Protein AF-A0AAN0IT24-F1 (afdb_monomer)

Mean predicted aligned error: 12.96 Å

Radius of gyration: 22.44 Å; Cα contacts (8 Å, |Δi|>4): 89; chains: 1; bounding box: 47×41×76 Å

pLDDT: mean 78.73, std 14.03, range [45.72, 98.0]

Foldseek 3Di:
DAPVVVVQCVVCVPDLAPDPDDFDKDWDWDQDPVRDTDTDDIDRDDDQDPPDPVSCVVSVQVVVLVVQLVPPPVVPVVVVVVVVVVVVVCVVVPPPDPVVVVVSVVSNVVNVVVSVVSCVVRNRPHDDPPPDPPCCVVCVVVVVVNPVVRCVDPVNVVVVVVVVVVVVVVVVVVVVVVD

Secondary structure (DSSP, 8-state):
--HHHHHHHHH-TT--SS-S-----EEEEEE-TT--EEEEEEESS------SHHHHHHHHHHHHHHHHHTTTTTS-HHHHHHHHHHHHHHHHTT------HHHHHHHHHHHHHHHHHHHHHS-TT----SS-TTTHHHHHHHHHHTHHHHTT-HHHHHHHHHHHHHHHHHHHHHHHHT-

InterPro domains:
  IPR004344 Tubulin-tyrosine ligase/Tubulin polyglutamylase [PF03133] (7-78)
  IPR004344 Tubulin-tyrosine ligase/Tubulin polyglutamylase [PS51221] (1-82)

Solvent-accessible surface area (backbone atoms only — not comparable to full-atom values): 10837 Å² total; per-residue (Å²): 88,48,63,64,62,52,51,49,47,69,77,44,72,84,71,66,65,81,72,97,71,86,84,71,70,35,73,45,68,48,68,48,101,82,69,49,77,40,83,75,51,76,36,82,74,58,85,81,74,58,91,43,75,64,43,37,58,56,48,52,50,52,52,52,32,49,54,55,43,69,43,68,72,78,65,40,64,67,60,56,50,52,49,49,52,48,52,53,51,46,62,72,66,64,63,77,70,77,79,50,67,62,61,63,46,53,52,35,53,52,42,51,58,52,47,51,60,46,39,76,75,33,34,70,92,58,74,84,81,70,83,44,94,90,46,51,77,76,50,49,63,63,42,60,64,44,40,72,58,44,77,69,35,69,69,51,50,55,51,53,51,51,56,47,54,51,50,53,53,51,53,51,53,51,59,61,73,76,106

Sequence (179 aa):
SSVVCHNYRSSLPNHTRGSACFEILGFDILLDRKLKPWLMEVNRSPSFHTDSPLDKEVKEALIYDTLDLIDLFANDRKRCLEEEKQRARDRLLQKARSKDSSQERDIRLKYEAQFEKYEETHCGGYRRIYPRDGNEEKYQKYFNQNTSLCTQTIASRARADLARQLREQVEAKQKELER

Organism: Amphimedon queenslandica (NCBI:txid400682)

Structure (mmCIF, N/CA/C/O backbone):
data_AF-A0AAN0IT24-F1
#
_entry.id   AF-A0AAN0IT24-F1
#
loop_
_atom_site.group_PDB
_atom_site.id
_atom_site.type_symbol
_atom_site.label_atom_id
_atom_site.label_alt_id
_atom_site.label_comp_id
_atom_site.label_asym_id
_atom_site.label_entity_id
_atom_site.label_seq_id
_atom_site.pdbx_PDB_ins_code
_atom_site.Cartn_x
_atom_site.Cartn_y
_atom_site.Cartn_z
_atom_site.occupancy
_atom_site.B_iso_or_equiv
_atom_site.auth_seq_id
_atom_site.auth_comp_id
_atom_site.auth_asym_id
_atom_site.auth_atom_id
_atom_site.pdbx_PDB_model_num
ATOM 1 N N . SER A 1 1 ? -10.037 -15.546 7.060 1.00 50.75 1 SER A N 1
ATOM 2 C CA . SER A 1 1 ? -9.277 -14.374 7.568 1.00 50.75 1 SER A CA 1
ATOM 3 C C . SER A 1 1 ? -8.063 -14.803 8.369 1.00 50.75 1 SER A C 1
ATOM 5 O O . SER A 1 1 ? -8.206 -15.591 9.293 1.00 50.75 1 SER A O 1
ATOM 7 N N . SER A 1 2 ? -6.880 -14.344 7.950 1.00 54.81 2 SER A N 1
ATOM 8 C CA . SER A 1 2 ? -5.563 -14.927 8.237 1.00 54.81 2 SER A CA 1
ATOM 9 C C . SER A 1 2 ? -4.944 -14.493 9.576 1.00 54.81 2 SER A C 1
ATOM 11 O O . SER A 1 2 ? -5.384 -13.532 10.210 1.00 54.81 2 SER A O 1
ATOM 13 N N . VAL A 1 3 ? -3.872 -15.191 9.970 1.00 65.50 3 VAL A N 1
ATOM 14 C CA . VAL A 1 3 ? -2.993 -14.912 11.124 1.00 65.50 3 VAL A CA 1
ATOM 15 C C . VAL A 1 3 ? -2.644 -13.424 11.268 1.00 65.50 3 VAL A C 1
ATOM 17 O O . VAL A 1 3 ? -2.570 -12.930 12.388 1.00 65.50 3 VAL A O 1
ATOM 20 N N . VAL A 1 4 ? -2.490 -12.692 10.158 1.00 72.31 4 VAL A N 1
ATOM 21 C CA . VAL A 1 4 ? -2.189 -11.250 10.156 1.00 72.31 4 VAL A CA 1
ATOM 22 C C . VAL A 1 4 ? -3.331 -10.444 10.774 1.00 72.31 4 VAL A C 1
ATOM 24 O O . VAL A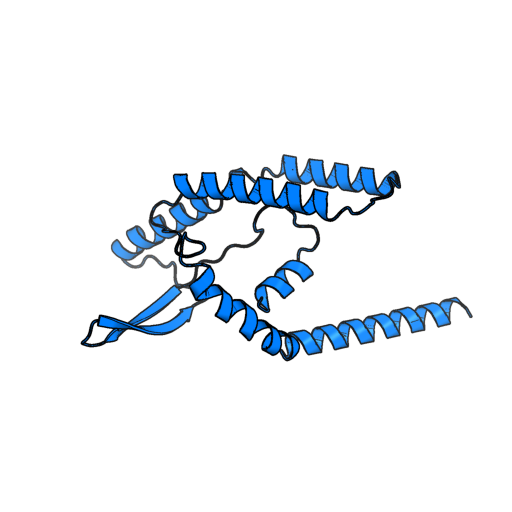 1 4 ? -3.098 -9.674 11.701 1.00 72.31 4 VAL A O 1
ATOM 27 N N . CYS A 1 5 ? -4.575 -10.669 10.340 1.00 70.19 5 CYS A N 1
ATOM 28 C CA . CYS A 1 5 ? -5.740 -9.983 10.906 1.00 70.19 5 CYS A CA 1
ATOM 29 C C . CYS A 1 5 ? -5.916 -10.303 12.394 1.00 70.19 5 CYS A C 1
ATOM 31 O O . CYS A 1 5 ? -6.293 -9.432 13.176 1.00 70.19 5 CYS A O 1
ATOM 33 N N . HIS A 1 6 ? -5.662 -11.555 12.787 1.00 71.00 6 HIS A N 1
ATOM 34 C CA . HIS A 1 6 ? -5.732 -11.961 14.188 1.00 71.00 6 HIS A CA 1
ATOM 35 C C . HIS A 1 6 ? -4.657 -11.256 15.025 1.00 71.00 6 HIS A C 1
ATOM 37 O O . HIS A 1 6 ? -4.992 -10.613 16.016 1.00 71.00 6 HIS A O 1
ATOM 43 N N . ASN A 1 7 ? -3.392 -11.312 14.594 1.00 74.31 7 ASN A N 1
ATOM 44 C CA . ASN A 1 7 ? -2.281 -10.663 15.287 1.00 74.31 7 ASN A CA 1
ATOM 45 C C . ASN A 1 7 ? -2.504 -9.149 15.400 1.00 74.31 7 ASN A C 1
ATOM 47 O O . ASN A 1 7 ? -2.360 -8.599 16.485 1.00 74.31 7 ASN A O 1
ATOM 51 N N . TYR A 1 8 ? -2.944 -8.493 14.324 1.00 76.88 8 TYR A N 1
ATOM 52 C CA . TYR A 1 8 ? -3.252 -7.063 14.328 1.00 76.88 8 TYR A CA 1
ATOM 53 C C . TYR A 1 8 ? -4.304 -6.702 15.386 1.00 76.88 8 TYR A C 1
ATOM 55 O O . TYR A 1 8 ? -4.092 -5.807 16.199 1.00 76.88 8 TYR A O 1
ATOM 63 N N . ARG A 1 9 ? -5.420 -7.444 15.438 1.00 71.81 9 ARG A N 1
ATOM 64 C CA . ARG A 1 9 ? -6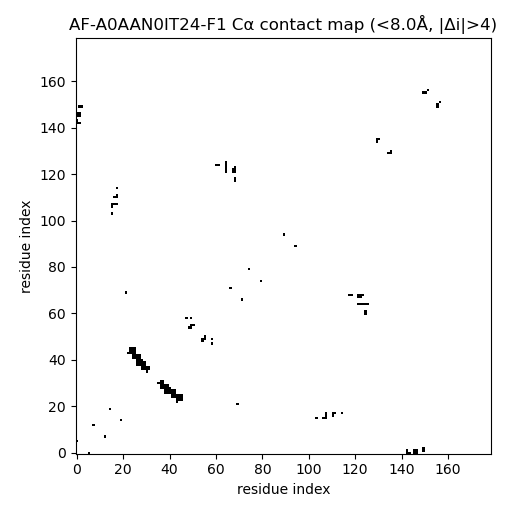.504 -7.198 16.407 1.00 71.81 9 ARG A CA 1
ATOM 65 C C . ARG A 1 9 ? -6.081 -7.472 17.848 1.00 71.81 9 ARG A C 1
ATOM 67 O O . ARG A 1 9 ? -6.570 -6.801 18.752 1.00 71.81 9 ARG A O 1
ATOM 74 N N . SER A 1 10 ? -5.196 -8.443 18.066 1.00 70.50 10 SER A N 1
ATOM 75 C CA . SER A 1 10 ? -4.640 -8.732 19.391 1.00 70.50 10 SER A CA 1
ATOM 76 C C . SER A 1 10 ? -3.636 -7.672 19.847 1.00 70.50 10 SER A C 1
ATOM 78 O O . SER A 1 10 ? -3.653 -7.302 21.017 1.00 70.50 10 SER A O 1
ATOM 80 N N . SER A 1 11 ? -2.788 -7.173 18.946 1.00 71.56 11 SER A N 1
ATOM 81 C CA . SER A 1 11 ? -1.769 -6.165 19.258 1.00 71.56 11 SER A CA 1
ATOM 82 C C . SER A 1 11 ? -2.340 -4.750 19.369 1.00 71.56 11 SER A C 1
ATOM 84 O O . SER A 1 11 ? -1.832 -3.950 20.149 1.00 71.56 11 SER A O 1
ATOM 86 N N . LEU A 1 12 ? -3.403 -4.435 18.621 1.00 72.25 12 LEU A N 1
ATOM 87 C CA . LEU A 1 12 ? -3.989 -3.094 18.536 1.00 72.25 12 LEU A CA 1
ATOM 88 C C . LEU A 1 12 ? -5.514 -3.109 18.770 1.00 72.25 12 LEU A C 1
ATOM 90 O O . LEU A 1 12 ? -6.288 -2.702 17.902 1.00 72.25 12 LEU A O 1
ATOM 94 N N . PRO A 1 13 ? -5.990 -3.533 19.958 1.00 66.88 13 PRO A N 1
ATOM 95 C CA . PRO A 1 13 ? -7.416 -3.760 20.214 1.00 66.88 13 PRO A CA 1
ATOM 96 C C . PRO A 1 13 ? -8.268 -2.481 20.242 1.00 66.88 13 PRO A C 1
ATOM 98 O O . PRO A 1 13 ? -9.480 -2.548 20.067 1.00 66.88 13 PRO A O 1
ATOM 101 N N . ASN A 1 14 ? -7.652 -1.317 20.474 1.00 66.06 14 ASN A N 1
ATOM 102 C CA . ASN A 1 14 ? -8.346 -0.024 20.556 1.00 66.06 14 ASN A CA 1
ATOM 103 C C . ASN A 1 14 ? -8.234 0.806 19.267 1.00 66.06 14 ASN A C 1
ATOM 105 O O . ASN A 1 14 ? -8.751 1.929 19.200 1.00 66.06 14 ASN A O 1
ATOM 109 N N . HIS A 1 15 ? -7.542 0.281 18.256 1.00 67.69 15 HIS A N 1
ATOM 110 C CA . HIS A 1 15 ? -7.340 0.992 17.011 1.00 67.69 15 HIS A CA 1
ATOM 111 C C . HIS A 1 15 ? -8.622 0.955 16.178 1.00 67.69 15 HIS A C 1
ATOM 113 O O . HIS A 1 15 ? -9.169 -0.098 15.865 1.00 67.69 15 HIS A O 1
ATOM 119 N N . THR A 1 16 ? -9.136 2.144 15.896 1.00 62.47 16 THR A N 1
ATOM 120 C CA . THR A 1 16 ? -10.491 2.377 15.368 1.00 62.47 16 THR A CA 1
ATOM 121 C C . THR A 1 16 ? -10.468 3.237 14.102 1.00 62.47 16 THR A C 1
ATOM 123 O O . THR A 1 16 ? -11.524 3.561 13.569 1.00 62.47 16 THR A O 1
ATOM 126 N N . ARG A 1 17 ? -9.271 3.608 13.624 1.00 65.44 17 ARG A N 1
ATOM 127 C CA . ARG A 1 17 ? -9.039 4.579 12.550 1.00 65.44 17 ARG A CA 1
ATOM 128 C C . ARG A 1 17 ? -8.070 4.031 11.512 1.00 65.44 17 ARG A C 1
ATOM 130 O O . ARG A 1 17 ? -6.876 4.054 11.760 1.00 65.44 17 ARG A O 1
ATOM 137 N N . GLY A 1 18 ? -8.573 3.610 10.356 1.00 67.31 18 GLY A N 1
ATOM 138 C CA . GLY A 1 18 ? -7.718 3.108 9.278 1.00 67.31 18 GLY A CA 1
ATOM 139 C C . GLY A 1 18 ? -6.839 1.926 9.710 1.00 67.31 18 GLY A C 1
ATOM 140 O O . GLY A 1 18 ? -7.202 1.154 10.605 1.00 67.31 18 GLY A O 1
ATOM 141 N N . SER A 1 19 ? -5.693 1.778 9.044 1.00 74.50 19 SER A N 1
ATOM 142 C CA . SER A 1 19 ? -4.658 0.816 9.418 1.00 74.50 19 SER A CA 1
ATOM 143 C C . SER A 1 19 ? -3.502 1.527 10.120 1.00 74.50 19 SER A C 1
ATOM 145 O O . SER A 1 19 ? -2.959 2.500 9.610 1.00 74.50 19 SER A O 1
ATOM 147 N N . ALA A 1 20 ? -3.072 1.005 11.265 1.00 75.25 20 ALA A N 1
ATOM 148 C CA . ALA A 1 20 ? -1.868 1.439 11.968 1.00 75.25 20 ALA A CA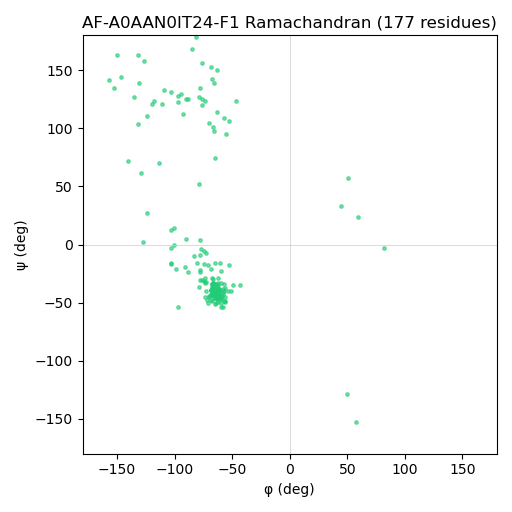 1
ATOM 149 C C . ALA A 1 20 ? -0.583 0.891 11.333 1.00 75.25 20 ALA A C 1
ATOM 151 O O . ALA A 1 20 ? 0.517 1.237 11.761 1.00 75.25 20 ALA A O 1
ATOM 152 N N . CYS A 1 21 ? -0.715 -0.033 10.381 1.00 83.44 21 CYS A N 1
ATOM 153 C CA . CYS A 1 21 ? 0.404 -0.715 9.753 1.00 83.44 21 CYS A CA 1
ATOM 154 C C . CYS A 1 21 ? 0.255 -0.677 8.234 1.00 83.44 21 CYS A C 1
ATOM 156 O O . CYS A 1 21 ? -0.828 -0.919 7.701 1.00 83.44 21 CYS A O 1
ATOM 158 N N . PHE A 1 22 ? 1.369 -0.450 7.553 1.00 89.31 22 PHE A N 1
ATOM 159 C CA . PHE A 1 22 ? 1.514 -0.620 6.114 1.00 89.31 22 PHE A CA 1
ATOM 160 C C . PHE A 1 22 ? 2.782 -1.431 5.850 1.00 89.31 22 PHE A C 1
ATOM 162 O O . PHE A 1 22 ? 3.631 -1.576 6.733 1.00 89.31 22 PHE A O 1
ATOM 169 N N . GLU A 1 23 ? 2.899 -1.988 4.650 1.00 91.00 23 GLU A N 1
ATOM 170 C CA . GLU A 1 23 ? 4.062 -2.779 4.277 1.00 91.00 23 GLU A CA 1
ATOM 171 C C . GLU A 1 23 ? 4.291 -2.738 2.770 1.00 91.00 23 GLU A C 1
ATOM 173 O O . GLU A 1 23 ? 3.357 -2.922 1.991 1.00 91.00 23 GLU A O 1
ATOM 178 N N . ILE A 1 24 ? 5.547 -2.536 2.372 1.00 94.06 24 ILE A N 1
ATOM 179 C CA . ILE A 1 24 ? 5.984 -2.655 0.983 1.00 94.06 24 ILE A CA 1
ATOM 180 C C . ILE A 1 24 ? 6.574 -4.052 0.801 1.00 94.06 24 ILE A C 1
ATOM 182 O O . ILE A 1 24 ? 7.510 -4.435 1.502 1.00 94.06 24 ILE A O 1
ATOM 186 N N . LEU A 1 25 ? 6.023 -4.812 -0.142 1.00 95.38 25 LEU A N 1
ATOM 187 C CA . LEU A 1 25 ? 6.464 -6.168 -0.458 1.00 95.38 25 LEU A CA 1
ATOM 188 C C . LEU A 1 25 ? 7.168 -6.191 -1.814 1.00 95.38 25 LEU A C 1
ATOM 190 O O . LEU A 1 25 ? 6.643 -5.658 -2.792 1.00 95.38 25 LEU A O 1
ATOM 194 N N . GLY A 1 26 ? 8.324 -6.849 -1.876 1.00 95.75 26 GLY A N 1
ATOM 195 C CA . GLY A 1 26 ? 8.988 -7.183 -3.136 1.00 95.75 26 GLY A CA 1
ATOM 196 C C . GLY A 1 26 ? 8.480 -8.526 -3.652 1.00 95.75 26 GLY A C 1
ATOM 197 O O . GLY A 1 26 ? 8.514 -9.507 -2.914 1.00 95.75 26 GLY A O 1
ATOM 198 N N . PHE A 1 27 ? 7.990 -8.577 -4.888 1.00 96.56 27 PHE A N 1
ATOM 199 C CA . PHE A 1 27 ? 7.555 -9.820 -5.528 1.00 96.56 27 PHE A CA 1
ATOM 200 C C . PHE A 1 27 ? 8.510 -10.180 -6.659 1.00 96.56 27 PHE A C 1
ATOM 202 O O . PHE A 1 27 ? 8.596 -9.447 -7.645 1.00 96.56 27 PHE A O 1
ATOM 209 N N . ASP A 1 28 ? 9.127 -11.352 -6.559 1.00 95.88 28 ASP A N 1
ATOM 210 C CA . ASP A 1 28 ? 9.986 -11.871 -7.616 1.00 95.88 28 ASP A CA 1
ATOM 211 C C . ASP A 1 28 ? 9.154 -12.761 -8.535 1.00 95.88 28 ASP A C 1
ATOM 213 O O . ASP A 1 28 ? 8.652 -13.822 -8.144 1.00 95.88 28 ASP A O 1
ATOM 217 N N . ILE A 1 29 ? 8.966 -12.296 -9.770 1.00 97.12 29 ILE A N 1
ATOM 218 C CA . ILE A 1 29 ? 8.106 -12.937 -10.764 1.00 97.12 29 ILE A CA 1
ATOM 219 C C . ILE A 1 29 ? 8.953 -13.372 -11.956 1.00 97.12 29 ILE A C 1
ATOM 221 O O . ILE A 1 29 ? 9.582 -12.550 -12.620 1.00 97.12 29 ILE A O 1
ATOM 225 N N . LEU A 1 30 ? 8.906 -14.664 -12.273 1.00 97.12 30 LEU A N 1
ATOM 226 C CA . LEU A 1 30 ? 9.517 -15.226 -13.471 1.00 97.12 30 LEU A CA 1
ATOM 227 C C . LEU A 1 30 ? 8.466 -15.379 -14.576 1.00 97.12 30 LEU A C 1
ATOM 229 O O . LEU A 1 30 ? 7.418 -15.990 -14.364 1.00 97.12 30 LEU A O 1
ATOM 233 N N . LEU A 1 31 ? 8.745 -14.855 -15.769 1.00 98.00 31 LEU A N 1
ATOM 234 C CA . LEU A 1 31 ? 7.896 -15.045 -16.948 1.00 98.00 31 LEU A CA 1
ATOM 235 C C . LEU A 1 31 ? 8.395 -16.232 -17.775 1.00 98.00 31 LEU A C 1
ATOM 237 O O . LEU A 1 31 ? 9.574 -16.305 -18.120 1.00 98.00 31 LEU A O 1
ATOM 241 N N . ASP A 1 32 ? 7.497 -17.158 -18.117 1.00 96.94 32 ASP A N 1
ATOM 242 C CA . ASP A 1 32 ? 7.829 -18.249 -19.035 1.00 96.94 32 ASP A CA 1
ATOM 243 C C . ASP A 1 32 ? 7.752 -17.825 -20.517 1.00 96.94 32 ASP A C 1
ATOM 245 O O . ASP A 1 32 ? 7.384 -16.701 -20.861 1.00 96.94 32 ASP A O 1
ATOM 249 N N . ARG A 1 33 ? 8.069 -18.754 -21.431 1.00 97.69 33 ARG A N 1
ATOM 250 C CA . ARG A 1 33 ? 8.029 -18.513 -22.890 1.00 97.69 33 ARG A CA 1
ATOM 251 C C . ARG A 1 33 ? 6.639 -18.135 -23.423 1.00 97.69 33 ARG A C 1
ATOM 253 O O . ARG A 1 33 ? 6.537 -17.679 -24.556 1.00 97.69 33 ARG A O 1
ATOM 260 N N . LYS A 1 34 ? 5.575 -18.362 -22.647 1.00 97.50 34 LYS A N 1
ATOM 261 C CA . LYS A 1 34 ? 4.186 -18.005 -22.965 1.00 97.50 34 LYS A CA 1
ATOM 262 C C . LYS A 1 34 ? 3.727 -16.755 -22.202 1.00 97.50 34 LYS A C 1
ATOM 264 O O . LYS A 1 34 ? 2.529 -16.485 -22.176 1.00 97.50 34 LYS A O 1
ATOM 269 N N . LEU A 1 35 ? 4.649 -16.011 -21.582 1.00 97.12 35 LEU A N 1
ATOM 270 C CA . LEU A 1 35 ? 4.376 -14.844 -20.736 1.00 97.12 35 LEU A CA 1
ATOM 271 C C . LEU A 1 35 ? 3.485 -15.158 -19.527 1.00 97.12 35 LEU A C 1
ATOM 273 O O . LEU A 1 35 ? 2.830 -14.268 -18.982 1.00 97.12 35 LEU A O 1
ATOM 277 N N . LYS A 1 36 ? 3.454 -16.417 -19.076 1.00 97.56 36 LYS A N 1
ATOM 278 C CA . LYS A 1 36 ? 2.765 -16.760 -17.836 1.00 97.56 36 LYS A CA 1
ATOM 279 C C . LYS A 1 36 ? 3.655 -16.368 -16.650 1.00 97.56 36 LYS A C 1
ATOM 281 O O . LYS A 1 36 ? 4.806 -16.812 -16.605 1.00 97.56 36 LYS A O 1
ATOM 286 N N . PRO A 1 37 ? 3.138 -15.586 -15.686 1.00 97.81 37 PRO A N 1
ATOM 287 C CA . PRO A 1 37 ? 3.883 -15.233 -14.490 1.00 97.81 37 PRO A CA 1
ATOM 288 C C . PRO A 1 37 ? 3.893 -16.385 -13.487 1.00 97.81 37 PRO A C 1
ATOM 290 O O . PRO A 1 37 ? 2.857 -16.984 -13.185 1.00 97.81 37 PRO A O 1
ATOM 293 N N . TRP A 1 38 ? 5.072 -16.654 -12.942 1.00 96.38 38 TRP A N 1
ATOM 294 C CA . TRP A 1 38 ? 5.312 -17.603 -11.866 1.00 96.38 38 TRP A CA 1
ATOM 295 C C . TRP A 1 38 ? 5.910 -16.849 -10.680 1.00 96.38 38 TRP A C 1
ATOM 297 O O . TRP A 1 38 ? 6.945 -16.200 -10.812 1.00 96.38 38 TRP A O 1
ATOM 307 N N . LEU A 1 39 ? 5.229 -16.901 -9.534 1.00 96.75 39 LEU A N 1
ATOM 308 C CA . LEU A 1 39 ? 5.723 -16.309 -8.295 1.00 96.75 39 LEU A CA 1
ATOM 309 C C . LEU A 1 39 ? 6.855 -17.176 -7.742 1.00 96.75 39 LEU A C 1
ATOM 311 O O . LEU A 1 39 ? 6.640 -18.364 -7.500 1.00 96.75 39 LEU A O 1
ATOM 315 N N . MET A 1 40 ? 8.019 -16.572 -7.527 1.00 96.44 40 MET A N 1
ATOM 316 C CA . MET A 1 40 ? 9.190 -17.252 -6.978 1.00 96.44 40 MET A CA 1
ATOM 317 C C . MET A 1 40 ? 9.293 -17.020 -5.474 1.00 96.44 40 MET A C 1
ATOM 319 O O . MET A 1 40 ? 9.316 -17.976 -4.701 1.00 96.44 40 MET A O 1
ATOM 323 N N . GLU A 1 41 ? 9.275 -15.754 -5.058 1.00 94.44 41 GLU A N 1
ATOM 324 C CA . GLU A 1 41 ? 9.330 -15.373 -3.652 1.00 94.44 41 GLU A CA 1
ATOM 325 C C . GLU A 1 41 ? 8.601 -14.057 -3.372 1.00 94.44 41 GLU A C 1
ATOM 327 O O . GLU A 1 41 ? 8.277 -13.278 -4.273 1.00 94.44 41 GLU A O 1
ATOM 332 N N . VAL A 1 42 ? 8.317 -13.839 -2.088 1.00 94.56 42 VAL A N 1
ATOM 333 C CA . VAL A 1 42 ? 7.780 -12.582 -1.565 1.00 94.56 42 VAL A CA 1
ATOM 334 C C . VAL A 1 42 ? 8.723 -12.097 -0.476 1.00 94.56 42 VAL A C 1
ATOM 336 O O . VAL A 1 42 ? 8.792 -12.689 0.604 1.00 94.56 42 VAL A O 1
ATOM 339 N N . ASN A 1 43 ? 9.431 -11.007 -0.749 1.00 93.38 43 ASN A N 1
ATOM 340 C CA . ASN A 1 43 ? 10.369 -10.405 0.178 1.00 93.38 43 ASN A CA 1
ATOM 341 C C . ASN A 1 43 ? 9.669 -9.349 1.054 1.00 93.38 43 ASN A C 1
ATOM 343 O O . ASN A 1 43 ? 9.044 -8.407 0.562 1.00 93.38 43 ASN A O 1
ATOM 347 N N . ARG A 1 44 ? 9.793 -9.516 2.375 1.00 90.31 44 ARG A N 1
ATOM 348 C CA . ARG A 1 44 ? 9.258 -8.610 3.411 1.00 90.31 44 ARG A CA 1
ATOM 349 C C . ARG A 1 44 ? 10.183 -7.413 3.682 1.00 90.31 44 ARG A C 1
ATOM 351 O O . ARG A 1 44 ? 9.809 -6.504 4.411 1.00 90.31 44 ARG A O 1
ATOM 358 N N . SER A 1 45 ? 11.398 -7.433 3.138 1.00 91.00 45 SER A N 1
ATOM 359 C CA . SER A 1 45 ? 12.403 -6.376 3.252 1.00 91.00 45 SER A CA 1
ATOM 360 C C . SER A 1 45 ? 13.132 -6.209 1.909 1.00 91.00 45 SER A C 1
ATOM 362 O O . SER A 1 45 ? 14.279 -6.641 1.758 1.00 91.00 45 SER A O 1
ATOM 364 N N . PRO A 1 46 ? 12.457 -5.645 0.889 1.00 91.06 46 PRO A N 1
ATOM 365 C CA . PRO A 1 46 ? 13.103 -5.352 -0.387 1.00 91.06 46 PRO A CA 1
ATOM 366 C C . PRO A 1 46 ? 14.227 -4.314 -0.212 1.00 91.06 46 PRO A C 1
ATOM 368 O O . PRO A 1 46 ? 14.173 -3.460 0.673 1.00 91.06 46 PRO A O 1
ATOM 371 N N . SER A 1 47 ? 15.259 -4.377 -1.060 1.00 90.88 47 SER A N 1
ATOM 372 C CA . SER A 1 47 ? 16.398 -3.450 -0.988 1.00 90.88 47 SER A CA 1
ATOM 373 C C . SER A 1 47 ? 16.054 -2.073 -1.558 1.00 90.88 47 SER A C 1
ATOM 375 O O . SER A 1 47 ? 15.718 -1.943 -2.738 1.00 90.88 47 SER A O 1
ATOM 377 N N . PHE A 1 48 ? 16.264 -1.036 -0.746 1.00 90.75 48 PHE A N 1
ATOM 378 C CA . PHE A 1 48 ? 16.127 0.370 -1.139 1.00 90.75 48 PHE A CA 1
ATOM 379 C C . PHE A 1 48 ? 17.464 1.067 -1.446 1.00 90.75 48 PHE A C 1
ATOM 381 O O . PHE A 1 48 ? 17.508 2.288 -1.546 1.00 90.75 48 PHE A O 1
ATOM 388 N N . HIS A 1 49 ? 18.555 0.313 -1.617 1.00 89.75 49 HIS A N 1
ATOM 389 C CA . HIS A 1 49 ? 19.832 0.883 -2.061 1.00 89.75 49 HIS A CA 1
ATOM 390 C C . HIS A 1 49 ? 19.713 1.425 -3.492 1.00 89.75 49 HIS A C 1
ATOM 392 O O . HIS A 1 49 ? 19.076 0.803 -4.347 1.00 89.75 49 HIS A O 1
ATOM 398 N N . THR A 1 50 ? 20.314 2.584 -3.750 1.00 91.19 50 THR A N 1
ATOM 399 C CA . THR A 1 50 ? 20.242 3.296 -5.033 1.00 91.19 50 THR A CA 1
ATOM 400 C C . THR A 1 50 ? 21.613 3.316 -5.701 1.00 91.19 50 THR A C 1
ATOM 402 O O . THR A 1 50 ? 22.269 4.356 -5.764 1.00 91.19 50 THR A O 1
ATOM 405 N N . ASP A 1 51 ? 22.062 2.149 -6.162 1.00 91.12 51 ASP A N 1
ATOM 406 C CA . ASP A 1 51 ? 23.403 1.979 -6.739 1.00 91.12 51 ASP A CA 1
ATOM 407 C C . ASP A 1 51 ? 23.481 2.451 -8.203 1.00 91.12 51 ASP A C 1
ATOM 409 O O . ASP A 1 51 ? 24.568 2.701 -8.726 1.00 91.12 51 ASP A O 1
ATOM 413 N N . SER A 1 52 ? 22.330 2.624 -8.862 1.00 95.06 52 SER A N 1
ATOM 414 C CA . SER A 1 52 ? 22.216 3.194 -10.205 1.00 95.06 52 SER A CA 1
ATOM 415 C C . SER A 1 52 ? 21.226 4.371 -10.260 1.00 95.06 52 SER A C 1
ATOM 417 O O . SER A 1 52 ? 20.318 4.462 -9.427 1.00 95.06 52 SER A O 1
ATOM 419 N N . PRO A 1 53 ? 21.340 5.271 -11.259 1.00 94.00 53 PRO A N 1
ATOM 420 C CA . PRO A 1 53 ? 20.349 6.328 -11.475 1.00 94.00 53 PRO A CA 1
ATOM 421 C C . PRO A 1 53 ? 18.924 5.793 -11.675 1.00 94.00 53 PRO A C 1
ATOM 423 O O . PRO A 1 53 ? 17.974 6.409 -11.204 1.00 94.00 53 PRO A O 1
ATOM 426 N N . LEU A 1 54 ? 18.785 4.624 -12.313 1.00 93.94 54 LEU A N 1
ATOM 427 C CA . LEU A 1 54 ? 17.494 3.966 -12.510 1.00 93.94 54 LEU A CA 1
ATOM 428 C C . LEU A 1 54 ? 16.911 3.454 -11.187 1.00 93.94 54 LEU A C 1
ATOM 430 O O . LEU A 1 54 ? 15.727 3.648 -10.925 1.00 93.94 54 LEU A O 1
ATOM 434 N N . ASP A 1 55 ? 17.737 2.833 -10.334 1.00 93.19 55 ASP A N 1
ATOM 435 C CA . ASP A 1 55 ? 17.303 2.416 -8.995 1.00 93.19 55 ASP A CA 1
ATOM 436 C C . ASP A 1 55 ? 16.791 3.609 -8.199 1.00 93.19 55 ASP A C 1
ATOM 438 O O . ASP A 1 55 ? 15.766 3.505 -7.530 1.00 93.19 55 ASP A O 1
ATOM 442 N N . LYS A 1 56 ? 17.501 4.738 -8.281 1.00 93.44 56 LYS A N 1
ATOM 443 C CA . LYS A 1 56 ? 17.106 5.971 -7.611 1.00 93.44 56 LYS A CA 1
ATOM 444 C C . LYS A 1 56 ? 15.736 6.444 -8.090 1.00 93.44 56 LYS A C 1
ATOM 446 O O . LYS A 1 56 ? 14.847 6.616 -7.267 1.00 93.44 56 LYS A O 1
ATOM 451 N N . GLU A 1 57 ? 15.555 6.588 -9.400 1.00 94.38 57 GLU A N 1
ATOM 452 C CA . GLU A 1 57 ? 14.296 7.053 -9.993 1.00 94.38 57 GLU A CA 1
ATOM 453 C C . GLU A 1 57 ? 13.106 6.179 -9.575 1.00 94.38 57 GLU A C 1
ATOM 455 O O . GLU A 1 57 ? 12.099 6.685 -9.084 1.00 94.38 57 GLU A O 1
ATOM 460 N N . VAL A 1 58 ? 13.239 4.856 -9.701 1.00 94.31 58 VAL A N 1
ATOM 461 C CA . VAL A 1 58 ? 12.150 3.920 -9.394 1.00 94.31 58 VAL A CA 1
ATOM 462 C C . VAL A 1 58 ? 11.865 3.863 -7.892 1.00 94.31 58 VAL A C 1
ATOM 464 O O . VAL A 1 58 ? 10.705 3.880 -7.480 1.00 94.31 58 VAL A O 1
ATOM 467 N N . LYS A 1 59 ? 12.904 3.771 -7.055 1.00 94.88 59 LYS A N 1
ATOM 468 C CA . LYS A 1 59 ? 12.738 3.544 -5.612 1.00 94.88 59 LYS A CA 1
ATOM 469 C C . LYS A 1 59 ? 12.347 4.817 -4.869 1.00 94.88 59 LYS A C 1
ATOM 471 O O . LYS A 1 59 ? 11.539 4.728 -3.950 1.00 94.88 59 LYS A O 1
ATOM 476 N N . GLU A 1 60 ? 12.864 5.985 -5.256 1.00 95.31 60 GLU A N 1
ATOM 477 C CA . GLU A 1 60 ? 12.439 7.257 -4.655 1.00 95.31 60 GLU A CA 1
ATOM 478 C C . GLU A 1 60 ? 10.969 7.543 -4.966 1.00 95.31 60 GLU A C 1
ATOM 480 O O . GLU A 1 60 ? 10.222 7.867 -4.044 1.00 95.31 60 GLU A O 1
ATOM 485 N N . ALA A 1 61 ? 10.535 7.340 -6.217 1.00 95.00 61 ALA A N 1
ATOM 486 C CA . ALA A 1 61 ? 9.129 7.480 -6.594 1.00 95.00 61 ALA A CA 1
ATOM 487 C C . ALA A 1 61 ? 8.235 6.509 -5.807 1.00 95.00 61 ALA A C 1
ATOM 489 O O . ALA A 1 61 ? 7.238 6.923 -5.226 1.00 95.00 61 ALA A O 1
ATOM 490 N N . LEU A 1 62 ? 8.640 5.237 -5.695 1.00 95.44 62 LEU A N 1
ATOM 491 C CA . LEU A 1 62 ? 7.914 4.229 -4.918 1.00 95.44 62 LEU A CA 1
ATOM 492 C C . LEU A 1 62 ? 7.723 4.650 -3.454 1.00 95.44 62 LEU A C 1
ATOM 494 O O . LEU A 1 62 ? 6.620 4.547 -2.917 1.00 95.44 62 LEU A O 1
ATOM 498 N N . ILE A 1 63 ? 8.791 5.108 -2.795 1.00 94.12 63 ILE A N 1
ATOM 499 C CA . ILE A 1 63 ? 8.724 5.539 -1.395 1.00 94.12 63 ILE A CA 1
ATOM 500 C C . ILE A 1 63 ? 7.877 6.801 -1.253 1.00 94.12 63 ILE A C 1
ATOM 502 O O . ILE A 1 63 ? 7.053 6.864 -0.342 1.00 94.12 63 ILE A O 1
ATOM 506 N N . TYR A 1 64 ? 8.052 7.779 -2.142 1.00 93.81 64 TYR A N 1
ATOM 507 C CA . TYR A 1 64 ? 7.270 9.011 -2.131 1.00 93.81 64 TYR A CA 1
ATOM 508 C C . TYR A 1 64 ? 5.773 8.715 -2.259 1.00 93.81 64 TYR A C 1
ATOM 510 O O . TYR A 1 64 ? 5.004 9.072 -1.367 1.00 93.81 64 TYR A O 1
ATOM 518 N N . ASP A 1 65 ? 5.389 7.963 -3.291 1.00 94.31 65 ASP A N 1
ATOM 519 C CA . ASP A 1 65 ? 4.000 7.579 -3.538 1.00 94.31 65 ASP A CA 1
ATOM 520 C C . ASP A 1 65 ? 3.438 6.730 -2.388 1.00 94.31 65 ASP A C 1
ATOM 522 O O . ASP A 1 65 ? 2.272 6.868 -2.034 1.00 94.31 65 ASP A O 1
ATOM 526 N N . THR A 1 66 ? 4.256 5.878 -1.749 1.00 93.50 66 THR A N 1
ATOM 527 C CA . THR A 1 66 ? 3.814 5.126 -0.561 1.00 93.50 66 THR A CA 1
ATOM 528 C C . THR A 1 66 ? 3.446 6.068 0.577 1.00 93.50 66 THR A C 1
ATOM 530 O O . THR A 1 66 ? 2.407 5.892 1.209 1.00 93.50 66 THR A O 1
ATOM 533 N N . LEU A 1 67 ? 4.322 7.028 0.888 1.00 90.56 67 LEU A N 1
ATOM 534 C CA . LEU A 1 67 ? 4.137 7.938 2.017 1.00 90.56 67 LEU A CA 1
ATOM 535 C C . LEU A 1 67 ? 2.958 8.889 1.793 1.00 90.56 67 LEU A C 1
ATOM 537 O O . LEU A 1 67 ? 2.270 9.220 2.761 1.00 90.56 67 LEU A O 1
ATOM 541 N N . ASP A 1 68 ? 2.726 9.289 0.543 1.00 90.75 68 ASP A N 1
ATOM 542 C CA . ASP A 1 68 ? 1.558 10.076 0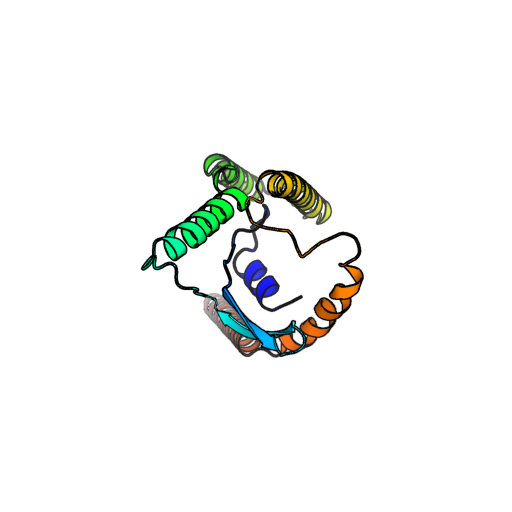.155 1.00 90.75 68 ASP A CA 1
ATOM 543 C C . ASP A 1 68 ? 0.272 9.252 0.305 1.00 90.75 68 ASP A C 1
ATOM 545 O O . ASP A 1 68 ? -0.653 9.679 0.994 1.00 90.75 68 ASP A O 1
ATOM 549 N N . LEU A 1 69 ? 0.258 8.020 -0.220 1.00 90.38 69 LEU A N 1
ATOM 550 C CA . LEU A 1 69 ? -0.899 7.119 -0.202 1.00 90.38 69 LEU A CA 1
ATOM 551 C C . LEU A 1 69 ? -1.366 6.741 1.212 1.00 90.38 69 LEU A C 1
ATOM 553 O O . LEU A 1 69 ? -2.565 6.625 1.456 1.00 90.38 69 LEU A O 1
ATOM 557 N N . ILE A 1 70 ? -0.444 6.535 2.159 1.00 87.56 70 ILE A N 1
ATOM 558 C CA . ILE A 1 70 ? -0.799 6.134 3.534 1.00 87.56 70 ILE A CA 1
ATOM 559 C C . ILE A 1 70 ? -1.331 7.288 4.404 1.00 87.56 70 ILE A C 1
ATOM 561 O O . ILE A 1 70 ? -1.697 7.041 5.555 1.00 87.56 70 ILE A O 1
ATOM 565 N N . ASP A 1 71 ? -1.355 8.522 3.890 1.00 83.62 71 ASP A N 1
ATOM 566 C CA . ASP A 1 71 ? -1.892 9.713 4.559 1.00 83.62 71 ASP A CA 1
ATOM 567 C C . ASP A 1 71 ? -1.352 9.909 5.994 1.00 83.62 71 ASP A C 1
ATOM 569 O O . ASP A 1 71 ? -2.085 9.971 6.992 1.00 83.62 71 ASP A O 1
ATOM 573 N N . LEU A 1 72 ? -0.021 9.994 6.131 1.00 68.56 72 LEU A N 1
ATOM 574 C CA . LEU A 1 72 ? 0.622 10.179 7.442 1.00 68.56 72 LEU A CA 1
ATOM 575 C C . LEU A 1 72 ? 0.174 11.465 8.158 1.00 68.56 72 LEU A C 1
ATOM 577 O O . LEU A 1 72 ? 0.267 11.542 9.387 1.00 68.56 72 LEU A O 1
ATOM 581 N N . PHE A 1 73 ? -0.320 12.462 7.418 1.00 58.69 73 PHE A N 1
ATOM 582 C CA . PHE A 1 73 ? -0.700 13.768 7.952 1.00 58.69 73 PHE A CA 1
ATOM 583 C C . PHE A 1 73 ? -2.152 13.834 8.453 1.00 58.69 73 PHE A C 1
ATOM 585 O O . PHE A 1 73 ? -2.429 14.627 9.356 1.00 58.69 73 PHE A O 1
ATOM 592 N N . ALA A 1 74 ? -3.072 12.977 7.987 1.00 59.25 74 ALA A N 1
ATOM 593 C CA . ALA A 1 74 ? -4.416 12.892 8.575 1.00 59.25 74 ALA A CA 1
ATOM 594 C C . ALA A 1 74 ? -4.447 12.251 9.971 1.00 59.25 74 ALA A C 1
ATOM 596 O O . ALA A 1 74 ? -5.404 12.468 10.731 1.00 59.25 74 ALA A O 1
ATOM 597 N N . ASN A 1 75 ? -3.392 11.522 10.354 1.00 60.12 75 ASN A N 1
ATOM 598 C CA . ASN A 1 75 ? -3.169 11.011 11.711 1.00 60.12 75 ASN A CA 1
ATOM 599 C C . ASN A 1 75 ? -2.629 12.09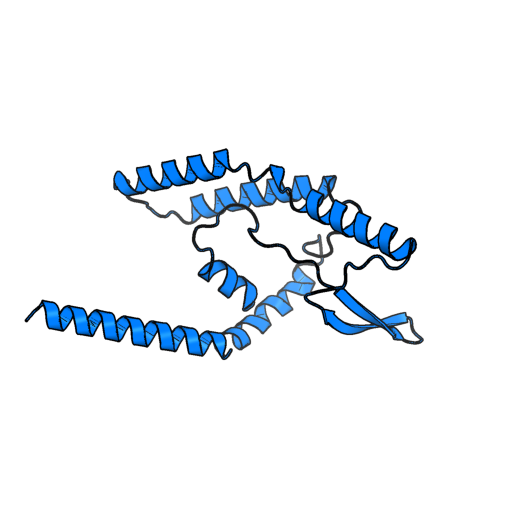8 12.650 1.00 60.12 75 ASN A C 1
ATOM 601 O O . ASN A 1 75 ? -1.626 11.933 13.348 1.00 60.12 75 ASN A O 1
ATOM 605 N N . ASP A 1 76 ? -3.330 13.227 12.681 1.00 64.81 76 ASP A N 1
ATOM 606 C CA . ASP A 1 76 ? -2.964 14.398 13.454 1.00 64.81 76 ASP A CA 1
ATOM 607 C C . ASP A 1 76 ? -2.837 14.022 14.941 1.00 64.81 76 ASP A C 1
ATOM 609 O O . ASP A 1 76 ? -3.823 13.721 15.628 1.00 64.81 76 ASP A O 1
ATOM 613 N N . ARG A 1 77 ? -1.595 13.996 15.443 1.00 64.81 77 ARG A N 1
ATOM 614 C CA . ARG A 1 77 ? -1.237 13.536 16.797 1.00 64.81 77 ARG A CA 1
ATOM 615 C C . ARG A 1 77 ? -2.125 14.184 17.861 1.00 64.81 77 ARG A C 1
ATOM 617 O O . ARG A 1 77 ? -2.500 13.534 18.837 1.00 64.81 77 ARG A O 1
ATOM 624 N N . LYS A 1 78 ? -2.504 15.448 17.644 1.00 65.31 78 LYS A N 1
ATOM 625 C CA . LYS A 1 78 ? -3.414 16.214 18.505 1.00 65.31 78 LYS A CA 1
ATOM 626 C C . LYS A 1 78 ? -4.814 15.603 18.581 1.00 65.31 78 LYS A C 1
ATOM 628 O O . LYS A 1 78 ? -5.332 15.448 19.682 1.00 65.31 78 LYS A O 1
ATOM 633 N N . ARG A 1 79 ? -5.410 15.205 17.452 1.00 69.62 79 ARG A N 1
ATOM 634 C CA . ARG A 1 79 ? -6.733 14.554 17.426 1.00 69.62 79 ARG A CA 1
ATOM 635 C C . ARG A 1 79 ? -6.706 13.202 18.131 1.00 69.62 79 ARG A C 1
ATOM 637 O O . ARG A 1 79 ? -7.635 12.898 18.871 1.00 69.62 79 ARG A O 1
ATOM 644 N N . CYS A 1 80 ? -5.652 12.410 17.935 1.00 69.88 80 CYS A N 1
ATOM 645 C CA . CYS A 1 80 ? -5.502 11.124 18.626 1.00 69.88 80 CYS A CA 1
ATOM 646 C C . CYS A 1 80 ? -5.400 11.303 20.150 1.00 69.88 80 CYS A C 1
ATOM 648 O O . CYS A 1 80 ? -6.111 10.630 20.894 1.00 69.88 80 CYS A O 1
ATOM 650 N N . LEU A 1 81 ? -4.589 12.261 20.611 1.00 72.88 81 LEU A N 1
ATOM 651 C CA . LEU A 1 81 ? -4.448 12.597 22.033 1.00 72.88 81 LEU A CA 1
ATOM 652 C C . LEU A 1 81 ? -5.764 13.082 22.658 1.00 72.88 81 LEU A C 1
ATOM 654 O O . LEU A 1 81 ? -6.096 12.695 23.778 1.00 72.88 81 LEU A O 1
ATOM 658 N N . GLU A 1 82 ? -6.516 13.927 21.953 1.00 77.06 82 GLU A N 1
ATOM 659 C CA . GLU A 1 82 ? -7.777 14.471 22.465 1.00 77.06 82 GLU A CA 1
ATOM 660 C C . GLU A 1 82 ? -8.843 13.376 22.608 1.00 77.06 82 GLU A C 1
ATOM 662 O O . GLU A 1 82 ? -9.571 13.324 23.600 1.00 77.06 82 GLU A O 1
ATOM 667 N N . GLU A 1 83 ? -8.875 12.425 21.675 1.00 74.25 83 GLU A N 1
ATOM 668 C CA . GLU A 1 83 ? -9.744 11.255 21.769 1.00 74.25 83 GLU A CA 1
ATOM 669 C C . GLU A 1 83 ? -9.346 10.293 22.876 1.00 74.25 83 GLU A C 1
ATOM 671 O O . GLU A 1 83 ? -10.222 9.730 23.527 1.00 74.25 83 GLU A O 1
ATOM 676 N N . GLU A 1 84 ? -8.054 10.065 23.100 1.00 74.94 84 GLU A N 1
ATOM 677 C CA . GLU A 1 84 ? -7.605 9.258 24.235 1.00 74.94 84 GLU A CA 1
ATOM 678 C C . GLU A 1 84 ? -7.994 9.907 25.562 1.00 74.94 84 GLU A C 1
ATOM 680 O O . GLU A 1 84 ? -8.516 9.220 26.442 1.00 74.94 84 GLU A O 1
ATOM 685 N N . LYS A 1 85 ? -7.834 11.232 25.688 1.00 79.94 85 LYS A N 1
ATOM 686 C CA . LYS A 1 85 ? -8.310 11.985 26.858 1.00 79.94 85 LYS A CA 1
ATOM 687 C C . LYS A 1 85 ? -9.818 11.853 27.030 1.00 79.94 85 LYS A C 1
ATOM 689 O O . LYS A 1 85 ? -10.278 11.617 28.147 1.00 79.94 85 LYS A O 1
ATOM 694 N N . GLN A 1 86 ? -10.587 11.967 25.947 1.00 77.69 86 GLN A N 1
ATOM 695 C CA . GLN A 1 86 ? -12.036 11.804 26.001 1.00 77.69 86 GLN A CA 1
ATOM 696 C C . GLN A 1 86 ? -12.420 10.378 26.413 1.00 77.69 86 GLN A C 1
ATOM 698 O O . GLN A 1 86 ? -13.228 10.199 27.319 1.00 77.69 86 GLN A O 1
ATOM 703 N N . ARG A 1 87 ? -11.763 9.357 25.850 1.00 73.88 87 ARG A N 1
ATOM 704 C CA . ARG A 1 87 ? -11.960 7.950 26.232 1.00 73.88 87 ARG A CA 1
ATOM 705 C C . ARG A 1 87 ? -11.603 7.699 27.697 1.00 73.88 87 ARG A C 1
ATOM 707 O O . ARG A 1 87 ? -12.299 6.935 28.362 1.00 73.88 87 ARG A O 1
ATOM 714 N N . ALA A 1 88 ? -10.532 8.308 28.204 1.00 77.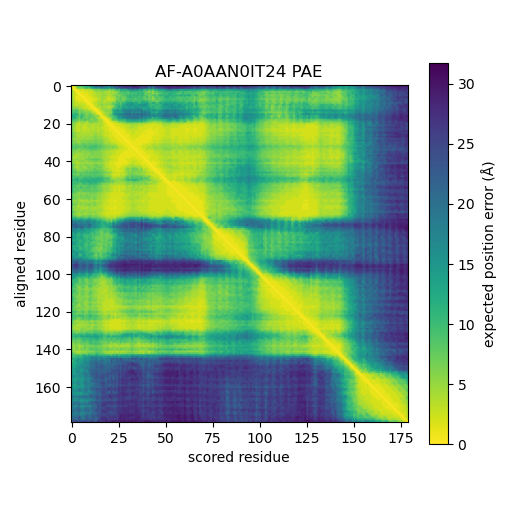50 88 ALA A N 1
ATOM 715 C CA . ALA A 1 88 ? -10.141 8.204 29.606 1.00 77.50 88 ALA A CA 1
ATOM 716 C C . ALA A 1 88 ? -11.188 8.850 30.528 1.00 77.50 88 ALA A C 1
ATOM 718 O O . ALA A 1 88 ? -11.570 8.243 31.528 1.00 77.50 88 ALA A O 1
ATOM 719 N N . ARG A 1 89 ? -11.714 10.027 30.154 1.00 80.06 89 ARG A N 1
ATOM 720 C CA . ARG A 1 89 ? -12.818 10.696 30.864 1.00 80.06 89 ARG A CA 1
ATOM 721 C C . ARG A 1 89 ? -14.090 9.850 30.873 1.00 80.06 89 ARG A C 1
ATOM 723 O O . ARG A 1 89 ? -14.670 9.648 31.934 1.00 80.06 89 ARG A O 1
ATOM 730 N N . ASP A 1 90 ? -14.484 9.299 29.728 1.00 76.69 90 ASP A N 1
ATOM 731 C CA . ASP A 1 90 ? -15.699 8.484 29.609 1.00 76.69 90 ASP A CA 1
ATOM 732 C C . ASP A 1 90 ? -15.629 7.207 30.465 1.00 76.69 90 ASP A C 1
ATOM 734 O O . ASP A 1 90 ? -16.632 6.805 31.057 1.00 76.69 90 ASP A O 1
ATOM 738 N N . ARG A 1 91 ? -14.441 6.588 30.577 1.00 76.88 91 ARG A N 1
ATOM 739 C CA . ARG A 1 91 ? -14.203 5.447 31.482 1.00 76.88 91 ARG A CA 1
ATOM 740 C C . ARG A 1 91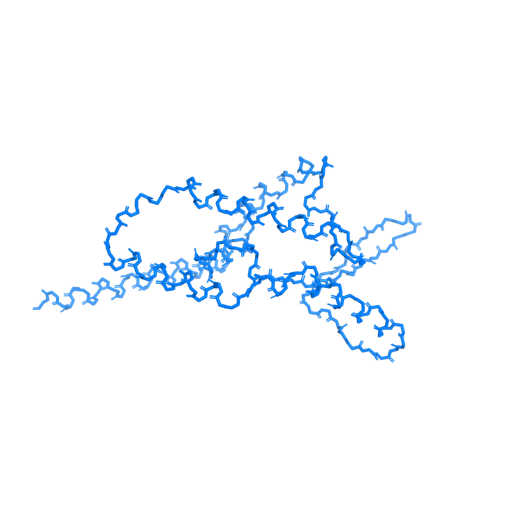 ? -14.372 5.838 32.947 1.00 76.88 91 ARG A C 1
ATOM 742 O O . ARG A 1 91 ? -14.940 5.067 33.714 1.00 76.88 91 ARG A O 1
ATOM 749 N N . LEU A 1 92 ? -13.877 7.018 33.320 1.00 76.44 92 LEU A N 1
ATOM 750 C CA . LEU A 1 92 ? -13.923 7.511 34.695 1.00 76.44 92 LEU A CA 1
ATOM 751 C C . LEU A 1 92 ? -15.358 7.814 35.146 1.00 76.44 92 LEU A C 1
ATOM 753 O O . LEU A 1 92 ? -15.716 7.556 36.289 1.00 76.44 92 LEU A O 1
ATOM 757 N N . LEU A 1 93 ? -16.187 8.323 34.233 1.00 79.19 93 LEU A N 1
ATOM 758 C CA . LEU A 1 93 ? -17.566 8.730 34.511 1.00 79.19 93 LEU A CA 1
ATOM 759 C C . LEU A 1 93 ? -18.564 7.559 34.591 1.00 79.19 93 LEU A C 1
ATOM 761 O O . LEU A 1 93 ? -19.759 7.816 34.702 1.00 79.19 93 LEU A O 1
ATOM 765 N N . GLN A 1 94 ? -18.112 6.297 34.492 1.00 65.50 94 GLN A N 1
ATOM 766 C CA . GLN A 1 94 ? -18.969 5.096 34.454 1.00 65.50 94 GLN A CA 1
ATOM 767 C C . GLN A 1 94 ? -20.187 5.248 33.528 1.00 65.50 94 GLN A C 1
ATOM 769 O O . GLN A 1 94 ? -21.257 4.691 33.780 1.00 65.50 94 GLN A O 1
ATOM 774 N N . LYS A 1 95 ? -20.044 5.996 32.426 1.00 58.44 95 LYS A N 1
ATOM 775 C CA . LYS A 1 95 ? -21.093 6.083 31.414 1.00 58.44 95 LYS A CA 1
ATOM 776 C C . LYS A 1 95 ? -21.184 4.688 30.812 1.00 58.44 95 LYS A C 1
ATOM 778 O O . LYS A 1 95 ? -20.314 4.295 30.034 1.00 58.44 95 LYS A O 1
ATOM 783 N N . ALA A 1 96 ? -22.149 3.903 31.290 1.00 51.03 96 ALA A N 1
ATOM 784 C CA . ALA A 1 96 ? -22.302 2.503 30.950 1.00 51.03 96 ALA A CA 1
ATOM 785 C C . ALA A 1 96 ? -22.320 2.394 29.429 1.00 51.03 96 ALA A C 1
ATOM 787 O O . ALA A 1 96 ? -23.276 2.797 28.769 1.00 51.03 96 ALA A O 1
ATOM 788 N N . ARG A 1 97 ? -21.219 1.900 28.858 1.00 54.06 97 ARG A N 1
ATOM 789 C CA . ARG A 1 97 ? -21.207 1.519 27.459 1.00 54.06 97 ARG A CA 1
ATOM 790 C C . ARG A 1 97 ? -22.152 0.330 27.365 1.00 54.06 97 ARG A C 1
ATOM 792 O O . ARG A 1 97 ? -21.737 -0.804 27.592 1.00 54.06 97 ARG A O 1
ATOM 799 N N . SER A 1 98 ? -23.372 0.557 26.900 1.00 48.88 98 SER A N 1
ATOM 800 C CA . SER A 1 98 ? -23.825 -0.299 25.817 1.00 48.88 98 SER A CA 1
ATOM 801 C C . SER A 1 98 ? -22.749 -0.147 24.740 1.00 48.88 98 SER A C 1
ATOM 803 O O . SER A 1 98 ? -22.690 0.853 24.030 1.00 48.88 98 SER A O 1
ATOM 805 N N . LYS A 1 99 ? -21.771 -1.064 24.711 1.00 54.69 99 LYS A N 1
ATOM 806 C CA . LYS A 1 99 ? -20.865 -1.228 23.569 1.00 54.69 99 LYS A CA 1
ATOM 807 C C . LYS A 1 99 ? -21.757 -1.682 22.423 1.00 54.69 99 LYS A C 1
ATOM 809 O O . LYS A 1 99 ? -21.819 -2.867 22.108 1.00 54.69 99 LYS A O 1
ATOM 814 N N . ASP A 1 100 ? -22.534 -0.760 21.878 1.00 55.12 100 ASP A N 1
ATOM 815 C CA . ASP A 1 100 ? -23.321 -1.048 20.714 1.00 55.12 100 ASP A CA 1
ATOM 816 C C . ASP A 1 100 ? -22.322 -1.181 19.575 1.00 55.12 100 ASP A C 1
ATOM 818 O O . ASP A 1 100 ? -21.723 -0.209 19.109 1.00 55.12 100 ASP A O 1
ATOM 822 N N . SER A 1 101 ? -22.094 -2.429 19.177 1.00 59.75 101 SER A N 1
ATOM 823 C CA . SER A 1 101 ? -21.245 -2.775 18.046 1.00 59.75 101 SER A CA 1
ATOM 824 C C . SER A 1 101 ? -21.641 -2.017 16.772 1.00 59.75 101 SER A C 1
ATOM 826 O O . SER A 1 101 ? -20.827 -1.940 15.856 1.00 59.75 101 SER A O 1
ATOM 828 N N . SER A 1 102 ? -22.854 -1.449 16.720 1.00 65.69 102 SER A N 1
ATOM 829 C CA . SER A 1 102 ? -23.309 -0.561 15.654 1.00 65.69 102 SER A CA 1
ATOM 830 C C . SER A 1 102 ? -22.512 0.747 15.585 1.00 65.69 102 SER A C 1
ATOM 832 O O . SER A 1 102 ? -22.036 1.102 14.513 1.00 65.69 102 SER A O 1
ATOM 834 N N . GLN A 1 103 ? -22.262 1.433 16.707 1.00 70.06 103 GLN A N 1
ATOM 835 C CA . GLN A 1 103 ? -21.555 2.726 16.686 1.00 70.06 103 GLN A CA 1
ATOM 836 C C . GLN A 1 103 ? -20.080 2.587 16.284 1.00 70.06 103 GLN A C 1
ATOM 838 O O . GLN A 1 103 ? -19.556 3.405 15.530 1.00 70.06 103 GLN A O 1
ATOM 843 N N . GLU A 1 104 ? -19.399 1.539 16.757 1.00 69.31 104 GLU A N 1
ATOM 844 C CA . GLU A 1 104 ? -18.005 1.269 16.370 1.00 69.31 104 GLU A CA 1
ATOM 845 C C . GLU A 1 104 ? -17.897 0.878 14.884 1.00 69.31 104 GLU A C 1
ATOM 847 O O . GLU A 1 104 ? -16.930 1.258 14.221 1.00 69.31 104 GLU A O 1
ATOM 852 N N . ARG A 1 105 ? -18.905 0.178 14.337 1.00 72.88 105 ARG A N 1
ATOM 853 C CA . ARG A 1 105 ? -18.993 -0.105 12.895 1.00 72.88 105 ARG A CA 1
ATOM 854 C C . ARG A 1 105 ? -19.197 1.167 12.081 1.00 72.88 105 ARG A C 1
ATOM 856 O O . ARG A 1 105 ? -18.472 1.357 11.113 1.00 72.88 105 ARG A O 1
ATOM 863 N N . ASP A 1 106 ? -20.110 2.045 12.485 1.00 77.50 106 ASP A N 1
ATOM 864 C CA . ASP A 1 106 ? -20.394 3.284 11.751 1.00 77.50 106 ASP A CA 1
ATOM 865 C C . ASP A 1 106 ? -19.179 4.212 11.693 1.00 77.50 106 ASP A C 1
ATOM 867 O O . ASP A 1 106 ? -18.888 4.804 10.655 1.00 77.50 106 ASP A O 1
ATOM 871 N N . ILE A 1 107 ? -18.436 4.327 12.799 1.00 75.31 107 ILE A N 1
ATOM 872 C CA . ILE A 1 107 ? -17.187 5.097 12.836 1.00 75.31 107 ILE A CA 1
ATOM 873 C C . ILE A 1 107 ? -16.169 4.497 11.861 1.00 75.31 107 ILE A C 1
ATOM 875 O O . ILE A 1 107 ? -15.547 5.230 11.094 1.00 75.31 107 ILE A O 1
ATOM 879 N N . ARG A 1 108 ? -16.025 3.168 11.860 1.00 75.94 108 ARG A N 1
ATOM 880 C CA . ARG A 1 108 ? -15.097 2.468 10.971 1.00 75.94 108 ARG A CA 1
ATOM 881 C C . ARG A 1 108 ? -15.457 2.662 9.496 1.00 75.94 108 ARG A C 1
ATOM 883 O O . ARG A 1 108 ? -14.579 3.032 8.728 1.00 75.94 108 ARG A O 1
ATOM 890 N N . LEU A 1 109 ? -16.728 2.498 9.129 1.00 80.88 109 LEU A N 1
ATOM 891 C CA . LEU A 1 109 ? -17.215 2.693 7.757 1.00 80.88 109 LEU A CA 1
ATOM 892 C C . LEU A 1 109 ? -16.991 4.129 7.266 1.00 80.88 109 LEU A C 1
ATOM 894 O O . LEU A 1 109 ? -16.609 4.340 6.119 1.00 80.88 109 LEU A O 1
ATOM 898 N N . LYS A 1 110 ? -17.179 5.127 8.140 1.00 82.81 110 LYS A N 1
ATOM 899 C CA . LYS A 1 110 ? -16.889 6.530 7.811 1.00 82.81 110 LYS A CA 1
ATOM 900 C C . LYS A 1 110 ? -15.411 6.752 7.501 1.00 82.81 110 LYS A C 1
ATOM 902 O O . LYS A 1 110 ? -15.104 7.436 6.529 1.00 82.81 110 LYS A O 1
ATOM 907 N N . TYR A 1 111 ? -14.514 6.188 8.311 1.00 78.00 111 TYR A N 1
ATOM 908 C CA . TYR A 1 111 ? -13.076 6.286 8.057 1.00 78.00 111 TYR A CA 1
ATOM 909 C C . TYR A 1 111 ? -12.662 5.528 6.798 1.00 78.00 111 TYR A C 1
ATOM 911 O O . TYR A 1 111 ? -11.881 6.067 6.027 1.00 78.00 111 TYR A O 1
ATOM 919 N N . GLU A 1 112 ? -13.204 4.332 6.564 1.00 81.25 112 GLU A N 1
ATOM 920 C CA . GLU A 1 112 ? -12.935 3.549 5.350 1.00 81.25 112 GLU A CA 1
ATOM 921 C C . GLU A 1 112 ? -13.352 4.324 4.090 1.00 81.25 112 GLU A C 1
ATOM 923 O O . GLU A 1 112 ? -12.538 4.486 3.188 1.00 81.25 112 GLU A O 1
ATOM 928 N N . ALA A 1 113 ? -14.552 4.913 4.068 1.00 84.19 113 ALA A N 1
ATOM 929 C CA . ALA A 1 113 ? -15.017 5.718 2.935 1.00 84.19 113 ALA A CA 1
ATOM 930 C C . ALA A 1 113 ? -14.211 7.015 2.734 1.00 84.19 113 ALA A C 1
ATOM 932 O O . ALA A 1 113 ? -14.057 7.489 1.610 1.00 84.19 113 ALA A O 1
ATOM 933 N N . GLN A 1 114 ? -13.725 7.632 3.816 1.00 84.06 114 GLN A N 1
ATOM 934 C CA . GLN A 1 114 ? -12.843 8.79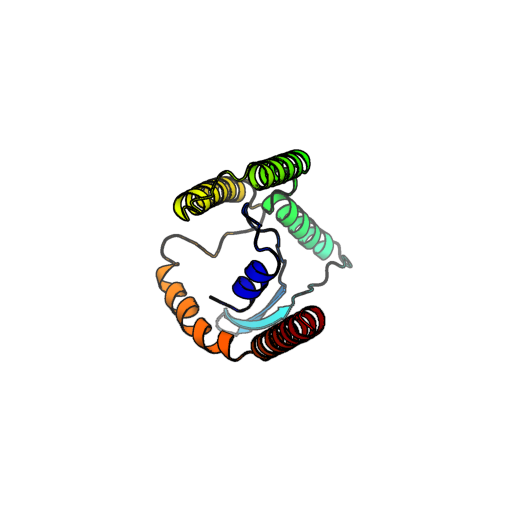6 3.715 1.00 84.06 114 GLN A CA 1
ATOM 935 C C . GLN A 1 114 ? -11.476 8.404 3.143 1.00 84.06 114 GLN A C 1
ATOM 937 O O . GLN A 1 114 ? -10.953 9.121 2.295 1.00 84.06 114 GLN A O 1
ATOM 942 N N . PHE A 1 115 ? -10.924 7.281 3.603 1.00 83.31 115 PHE A N 1
ATOM 943 C CA . PHE A 1 115 ? -9.629 6.775 3.164 1.00 83.31 115 PHE A CA 1
ATOM 944 C C . PHE A 1 115 ? -9.673 6.368 1.692 1.00 83.31 115 PHE A C 1
ATOM 946 O O . PHE A 1 115 ? -8.822 6.786 0.924 1.00 83.31 115 PHE A O 1
ATOM 953 N N . GLU A 1 116 ? -10.727 5.672 1.265 1.00 85.75 116 GLU A N 1
ATOM 954 C CA . GLU A 1 116 ? -10.922 5.295 -0.137 1.00 85.75 116 GLU A CA 1
ATOM 955 C C . GLU A 1 116 ? -10.920 6.511 -1.080 1.00 85.75 116 GLU A C 1
ATOM 957 O O . GLU A 1 116 ? -10.213 6.514 -2.084 1.00 85.75 116 GLU A O 1
ATOM 962 N N . LYS A 1 117 ? -11.629 7.590 -0.726 1.00 88.25 117 LYS A N 1
ATOM 963 C CA . LYS A 1 117 ? -11.619 8.839 -1.514 1.00 88.25 117 LYS A CA 1
ATOM 964 C C . LYS A 1 117 ? -10.235 9.485 -1.595 1.00 88.25 117 LYS A C 1
ATOM 966 O O . LYS A 1 117 ? -9.911 10.148 -2.581 1.00 88.25 117 LYS A O 1
ATOM 971 N N . TYR A 1 118 ? -9.444 9.347 -0.537 1.00 88.81 118 TYR A N 1
ATOM 972 C CA . TYR A 1 118 ? -8.081 9.855 -0.512 1.00 88.81 118 TYR A CA 1
ATOM 973 C C . TYR A 1 118 ? -7.176 9.001 -1.409 1.00 88.81 118 TYR A C 1
ATOM 975 O O . TYR A 1 118 ? -6.505 9.551 -2.281 1.00 88.81 118 TYR A O 1
ATOM 983 N N . GLU A 1 119 ? -7.242 7.670 -1.287 1.00 89.69 119 GLU A N 1
ATOM 984 C CA . GLU A 1 119 ? -6.493 6.723 -2.126 1.00 89.69 119 GLU A CA 1
ATOM 985 C C . GLU A 1 119 ? -6.769 6.928 -3.622 1.00 89.69 119 GLU A C 1
ATOM 987 O O . GLU A 1 119 ? -5.853 6.830 -4.434 1.00 89.69 119 GLU A O 1
ATOM 992 N N . GLU A 1 120 ? -8.008 7.255 -4.004 1.00 87.81 120 GLU A N 1
ATOM 993 C CA . GLU A 1 120 ? -8.376 7.539 -5.399 1.00 87.81 120 GLU A CA 1
ATOM 994 C C . GLU A 1 120 ? -7.650 8.753 -5.991 1.00 87.81 120 GLU A C 1
ATOM 996 O O . GLU A 1 120 ? -7.434 8.809 -7.202 1.00 87.81 120 GLU A O 1
ATOM 1001 N N . THR A 1 121 ? -7.276 9.724 -5.156 1.00 90.44 121 THR A N 1
ATOM 1002 C CA . THR A 1 121 ? -6.624 10.967 -5.593 1.00 90.44 121 THR A CA 1
ATOM 1003 C C . THR A 1 121 ? -5.113 10.984 -5.335 1.00 90.44 121 THR A C 1
ATOM 1005 O O . THR A 1 121 ? -4.417 11.760 -5.983 1.00 90.44 121 THR A O 1
ATOM 1008 N N . HIS A 1 122 ? -4.603 10.094 -4.473 1.00 90.12 122 HIS A N 1
ATOM 1009 C CA . HIS A 1 122 ? -3.202 10.045 -4.016 1.00 90.12 122 HIS A CA 1
ATOM 1010 C C . HIS A 1 122 ? -2.538 8.680 -4.279 1.00 90.12 122 HIS A C 1
ATOM 1012 O O . HIS A 1 122 ? -1.635 8.258 -3.562 1.00 90.12 122 HIS A O 1
ATOM 1018 N N . CYS A 1 123 ? -2.985 7.939 -5.302 1.00 89.06 123 CYS A N 1
ATOM 1019 C CA . CYS A 1 123 ? -2.389 6.641 -5.628 1.00 89.06 123 CYS A CA 1
ATOM 1020 C C . CYS A 1 123 ? -1.022 6.735 -6.315 1.00 89.06 123 CYS A C 1
ATOM 1022 O O . CYS A 1 123 ? -0.325 5.728 -6.366 1.00 89.06 123 CYS A O 1
ATOM 1024 N N . GLY A 1 124 ? -0.628 7.890 -6.860 1.00 91.44 124 GLY A N 1
ATOM 1025 C CA . GLY A 1 124 ? 0.630 8.025 -7.605 1.00 91.44 124 GLY A CA 1
ATOM 1026 C C . GLY A 1 124 ? 0.788 6.928 -8.669 1.00 91.44 124 GLY A C 1
ATOM 1027 O O . GLY A 1 124 ? -0.134 6.664 -9.448 1.00 91.44 124 GLY A O 1
ATOM 1028 N N . GLY A 1 125 ? 1.935 6.245 -8.672 1.00 93.69 125 GLY A N 1
ATOM 1029 C CA . GLY A 1 125 ? 2.223 5.072 -9.503 1.00 93.69 125 GLY A CA 1
ATOM 1030 C C . GLY A 1 125 ? 1.545 3.764 -9.064 1.00 93.69 125 GLY A C 1
ATOM 1031 O O . GLY A 1 125 ? 1.638 2.757 -9.773 1.00 93.69 125 GLY A O 1
ATOM 1032 N N . TYR A 1 126 ? 0.848 3.740 -7.925 1.00 95.12 126 TYR A N 1
ATOM 1033 C CA . TYR A 1 126 ? 0.098 2.574 -7.468 1.00 95.12 126 TYR A CA 1
ATOM 1034 C C . TYR A 1 126 ? -1.215 2.389 -8.222 1.00 95.12 126 TYR A C 1
ATOM 1036 O O . TYR A 1 126 ? -1.847 3.306 -8.744 1.00 95.12 126 TYR A O 1
ATOM 1044 N N . ARG A 1 127 ? -1.678 1.139 -8.221 1.00 92.81 127 ARG A N 1
ATOM 1045 C CA . ARG A 1 127 ? -3.015 0.772 -8.676 1.00 92.81 127 ARG A CA 1
ATOM 1046 C C . ARG A 1 127 ? -3.641 -0.191 -7.686 1.00 92.81 127 ARG A C 1
ATOM 1048 O O . ARG A 1 127 ? -3.092 -1.262 -7.429 1.00 92.81 127 ARG A O 1
ATOM 1055 N N . ARG A 1 128 ? -4.843 0.137 -7.213 1.00 91.00 128 ARG A N 1
ATOM 1056 C CA . ARG A 1 128 ? -5.642 -0.765 -6.381 1.00 91.00 128 ARG A CA 1
ATOM 1057 C C . ARG A 1 128 ? -6.022 -2.024 -7.166 1.00 91.00 128 ARG A C 1
ATOM 1059 O O . ARG A 1 128 ? -6.757 -1.970 -8.154 1.00 91.00 128 ARG A O 1
ATOM 1066 N N . ILE A 1 129 ? -5.498 -3.168 -6.730 1.00 91.38 129 ILE A N 1
ATOM 1067 C CA . ILE A 1 129 ? -5.801 -4.489 -7.310 1.00 91.38 129 ILE A CA 1
ATOM 1068 C C . ILE A 1 129 ? -6.863 -5.257 -6.511 1.00 91.38 129 ILE A C 1
ATOM 1070 O O . ILE A 1 129 ? -7.502 -6.157 -7.058 1.00 91.38 129 ILE A O 1
ATOM 1074 N N . TYR A 1 130 ? -7.066 -4.898 -5.241 1.00 89.62 130 TYR A N 1
ATOM 1075 C CA . TYR A 1 130 ? -8.091 -5.436 -4.348 1.00 89.62 130 TYR A CA 1
ATOM 1076 C C . TYR A 1 130 ? -8.389 -4.422 -3.223 1.00 89.62 130 TYR A C 1
ATOM 1078 O O . TYR A 1 130 ? -7.431 -3.845 -2.706 1.00 89.62 130 TYR A O 1
ATOM 1086 N N . PRO A 1 131 ? -9.653 -4.247 -2.797 1.00 87.38 131 PRO A N 1
ATOM 1087 C CA . PRO A 1 131 ? -10.866 -4.708 -3.477 1.00 87.38 131 PRO A CA 1
ATOM 1088 C C . PRO A 1 131 ? -11.084 -3.939 -4.791 1.00 87.38 131 PRO A C 1
ATOM 1090 O O . PRO A 1 131 ? -10.595 -2.822 -4.962 1.00 87.38 131 PRO A O 1
ATOM 1093 N N . ARG A 1 132 ? -11.753 -4.561 -5.764 1.00 83.56 132 ARG A N 1
ATOM 1094 C CA . ARG A 1 132 ? -12.165 -3.897 -7.008 1.00 83.56 132 ARG A CA 1
ATOM 1095 C C . ARG A 1 132 ? -13.487 -4.480 -7.484 1.00 83.56 132 ARG A C 1
ATOM 1097 O O . ARG A 1 132 ? -13.684 -5.695 -7.400 1.00 83.56 132 ARG A O 1
ATOM 1104 N N . ASP A 1 133 ? -14.327 -3.629 -8.062 1.00 81.00 133 ASP A N 1
ATOM 1105 C CA . ASP A 1 133 ? -15.621 -4.022 -8.615 1.00 81.00 133 ASP A CA 1
ATOM 1106 C C . ASP A 1 133 ? -15.509 -5.285 -9.479 1.00 81.00 133 ASP A C 1
ATOM 1108 O O . ASP A 1 133 ? -14.709 -5.370 -10.418 1.00 81.00 133 ASP A O 1
ATOM 1112 N N . GLY A 1 134 ? -16.291 -6.301 -9.115 1.00 79.00 134 GLY A N 1
ATOM 1113 C CA . GLY A 1 134 ? -16.376 -7.572 -9.834 1.00 79.00 134 GLY A CA 1
ATOM 1114 C C . GLY A 1 134 ? -15.277 -8.599 -9.533 1.00 79.00 134 GLY A C 1
ATOM 1115 O O . GLY A 1 134 ? -15.350 -9.710 -10.058 1.00 79.00 134 GLY A O 1
ATOM 1116 N N . ASN A 1 135 ? -14.273 -8.297 -8.697 1.00 85.12 135 ASN A N 1
ATOM 1117 C CA . ASN A 1 135 ? -13.252 -9.283 -8.310 1.00 85.12 135 ASN A CA 1
ATOM 1118 C C . ASN A 1 135 ? -13.433 -9.870 -6.901 1.00 85.12 135 ASN A C 1
ATOM 1120 O O . ASN A 1 135 ? -12.863 -10.924 -6.611 1.00 85.12 135 ASN A O 1
ATOM 1124 N N . GLU A 1 136 ? -14.253 -9.247 -6.057 1.00 83.31 136 GLU A N 1
ATOM 1125 C CA . GLU A 1 136 ? -14.450 -9.666 -4.667 1.00 83.31 136 GLU A CA 1
ATOM 1126 C C . GLU A 1 136 ? -14.983 -11.096 -4.568 1.00 83.31 136 GLU A C 1
ATOM 1128 O O . GLU A 1 136 ? -14.367 -11.941 -3.917 1.00 83.31 136 GLU A O 1
ATOM 1133 N N . GLU A 1 137 ? -16.051 -11.417 -5.303 1.00 84.75 137 GLU A N 1
ATOM 1134 C CA . GLU A 1 137 ? -16.643 -12.762 -5.314 1.00 84.75 137 GLU A CA 1
ATOM 1135 C C . GLU A 1 137 ? -15.635 -13.834 -5.751 1.00 84.75 137 GLU A C 1
ATOM 1137 O O . GLU A 1 137 ? -15.566 -14.924 -5.174 1.00 84.75 137 GLU A O 1
ATOM 1142 N N . LYS A 1 138 ? -14.784 -13.506 -6.734 1.00 87.06 138 LYS A N 1
ATOM 1143 C CA . LYS A 1 138 ? -13.737 -14.405 -7.237 1.00 87.06 138 LYS A CA 1
ATOM 1144 C C . LYS A 1 138 ? -12.726 -14.759 -6.145 1.00 87.06 138 LYS A C 1
ATOM 1146 O O . LYS A 1 138 ? -12.267 -15.908 -6.099 1.00 87.06 138 LYS A O 1
ATOM 1151 N N . TYR A 1 139 ? -12.359 -13.793 -5.300 1.00 86.62 139 TYR A N 1
ATOM 1152 C CA . TYR A 1 139 ? -11.359 -13.979 -4.248 1.00 86.62 139 TYR A CA 1
ATOM 1153 C C . TYR A 1 139 ? -11.951 -14.420 -2.901 1.00 86.62 139 TYR A C 1
ATOM 1155 O O . TYR A 1 139 ? -11.232 -15.031 -2.106 1.00 86.62 139 TYR A O 1
ATOM 1163 N N . GLN A 1 140 ? -13.256 -14.226 -2.679 1.00 85.00 140 GLN A N 1
ATOM 1164 C CA . GLN A 1 140 ? -13.962 -14.558 -1.436 1.00 85.00 140 GLN A CA 1
ATOM 1165 C C . GLN A 1 140 ? -13.702 -15.997 -0.963 1.00 85.00 140 GLN A C 1
ATOM 1167 O O . GLN A 1 140 ? -13.464 -16.254 0.220 1.00 85.00 140 GLN A O 1
ATOM 1172 N N . LYS A 1 141 ? -13.662 -16.953 -1.900 1.00 83.94 141 LYS A N 1
ATOM 1173 C CA . LYS A 1 141 ? -13.406 -18.372 -1.602 1.00 83.94 141 LYS A CA 1
ATOM 1174 C C . LYS A 1 141 ? -12.055 -18.631 -0.919 1.00 83.94 141 LYS A C 1
ATOM 1176 O O . LYS A 1 141 ? -11.970 -19.513 -0.065 1.00 83.94 141 LYS A O 1
ATOM 1181 N N . TYR A 1 142 ? -11.020 -17.848 -1.233 1.00 82.69 142 TYR A N 1
ATOM 1182 C CA . TYR A 1 142 ? -9.685 -18.017 -0.649 1.00 82.69 142 TYR A CA 1
ATOM 1183 C C . TYR A 1 142 ? -9.593 -17.448 0.776 1.00 82.69 142 TYR A C 1
ATOM 1185 O O . TYR A 1 142 ? -8.781 -17.910 1.580 1.00 82.69 142 TYR A O 1
ATOM 1193 N N . PHE A 1 143 ? -10.457 -16.496 1.141 1.00 79.25 143 PHE A N 1
ATOM 1194 C CA . PHE A 1 143 ? -10.528 -15.987 2.515 1.00 79.25 143 PHE A CA 1
ATOM 1195 C C . PHE A 1 143 ? -11.173 -16.985 3.481 1.00 79.25 143 PHE A C 1
ATOM 1197 O O . PHE A 1 143 ? -10.759 -17.052 4.645 1.00 79.25 143 PHE A O 1
ATOM 1204 N N . ASN A 1 144 ? -12.140 -17.772 2.996 1.00 69.06 144 ASN A N 1
ATOM 1205 C CA . ASN A 1 144 ? -12.869 -18.761 3.791 1.00 69.06 144 ASN A CA 1
ATOM 1206 C C . ASN A 1 144 ? -12.004 -19.991 4.111 1.00 69.06 144 ASN A C 1
ATOM 1208 O O . ASN A 1 144 ? -11.932 -20.399 5.271 1.00 69.06 144 ASN A O 1
ATOM 1212 N N . GLN A 1 145 ? -11.278 -20.519 3.119 1.00 58.94 145 GLN A N 1
ATOM 1213 C CA . GLN A 1 145 ? -10.438 -21.722 3.255 1.00 58.94 145 GLN A CA 1
ATOM 1214 C C . GLN A 1 145 ? -9.254 -21.540 4.225 1.00 58.94 145 GLN A C 1
ATOM 1216 O O . GLN A 1 145 ? -8.920 -22.455 4.970 1.00 58.94 145 GLN A O 1
ATOM 1221 N N . ASN A 1 146 ? -8.665 -20.341 4.300 1.00 51.69 146 ASN A N 1
ATOM 1222 C CA . ASN A 1 146 ? -7.506 -20.055 5.162 1.00 51.69 146 ASN A CA 1
ATOM 1223 C C . ASN A 1 146 ? -7.819 -19.975 6.670 1.00 51.69 146 ASN A C 1
ATOM 1225 O O . ASN A 1 146 ? -6.910 -19.843 7.491 1.00 51.69 146 ASN A O 1
ATOM 1229 N N . THR A 1 147 ? -9.094 -20.024 7.063 1.00 50.78 147 THR A N 1
ATOM 1230 C CA . THR A 1 147 ? -9.497 -19.851 8.468 1.00 50.78 147 THR A CA 1
ATOM 1231 C C . THR A 1 147 ? -9.222 -21.108 9.310 1.00 50.78 147 THR A C 1
ATOM 1233 O O . THR A 1 147 ? -8.873 -20.979 10.481 1.00 50.78 147 THR A O 1
ATOM 1236 N N . SER A 1 148 ? -9.277 -22.310 8.719 1.00 51.22 148 SER A N 1
ATOM 1237 C CA . SER A 1 148 ? -9.021 -23.587 9.419 1.00 51.22 148 SER A CA 1
ATOM 1238 C C . SER A 1 148 ? -7.538 -23.835 9.740 1.00 51.22 148 SER A C 1
ATOM 1240 O O . SER A 1 148 ? -7.212 -24.460 10.750 1.00 51.22 148 SER A O 1
ATOM 1242 N N . LEU A 1 149 ? -6.623 -23.299 8.926 1.00 47.81 149 LEU A N 1
ATOM 1243 C CA . LEU A 1 149 ? -5.170 -23.398 9.132 1.00 47.81 149 LEU A CA 1
ATOM 1244 C C . LEU A 1 149 ? -4.670 -22.489 10.269 1.00 47.81 149 LEU A C 1
ATOM 1246 O O . LEU A 1 149 ? -3.723 -22.832 10.976 1.00 47.81 149 LEU A O 1
ATOM 1250 N N . CYS A 1 150 ? -5.322 -21.344 10.496 1.00 45.72 150 CYS A N 1
ATOM 1251 C CA . CYS A 1 150 ? -4.911 -20.364 11.506 1.00 45.72 150 CYS A CA 1
ATOM 1252 C C . CYS A 1 150 ? -4.958 -20.933 12.935 1.00 45.72 150 CYS A C 1
ATOM 1254 O O . CYS A 1 150 ? -4.046 -20.683 13.728 1.00 45.72 150 CYS A O 1
ATOM 1256 N N . THR A 1 151 ? -5.970 -21.749 13.245 1.00 49.25 151 THR A N 1
ATOM 1257 C CA . THR A 1 151 ? -6.138 -22.415 14.550 1.00 49.25 151 THR A CA 1
ATOM 1258 C C . THR A 1 151 ? -5.044 -23.434 14.871 1.00 49.25 151 THR A C 1
ATOM 1260 O O . THR A 1 151 ? -4.892 -23.822 16.026 1.00 49.25 151 THR A O 1
ATOM 1263 N N . GLN A 1 152 ? -4.256 -23.862 13.880 1.00 49.66 152 GLN A N 1
ATOM 1264 C CA . GLN A 1 152 ? -3.215 -24.876 14.059 1.00 49.66 152 GLN A CA 1
ATOM 1265 C C . GLN A 1 152 ? -1.791 -24.305 14.119 1.00 49.66 152 GLN A C 1
ATOM 1267 O O . GLN A 1 152 ? -0.852 -25.059 14.365 1.00 49.66 152 GLN A O 1
ATOM 1272 N N . THR A 1 153 ? -1.607 -22.993 13.942 1.00 52.44 153 THR A N 1
ATOM 1273 C CA . THR A 1 153 ? -0.265 -22.392 13.933 1.00 52.44 153 THR A CA 1
ATOM 1274 C C . THR A 1 153 ? 0.420 -22.463 15.302 1.00 52.44 153 THR A C 1
ATOM 1276 O O . THR A 1 153 ? -0.205 -22.263 16.345 1.00 52.44 153 THR A O 1
ATOM 1279 N N . ILE A 1 154 ? 1.736 -22.705 15.296 1.00 56.06 154 ILE A N 1
ATOM 1280 C CA . ILE A 1 154 ? 2.583 -22.805 16.501 1.00 56.06 154 ILE A CA 1
ATOM 1281 C C . ILE A 1 154 ? 2.427 -21.559 17.389 1.00 56.06 154 ILE A C 1
ATOM 1283 O O . ILE A 1 154 ? 2.276 -21.676 18.602 1.00 56.06 154 ILE A O 1
ATOM 1287 N N . ALA A 1 155 ? 2.345 -20.371 16.782 1.00 52.78 155 ALA A N 1
ATOM 1288 C CA . ALA A 1 155 ? 2.118 -19.115 17.495 1.00 52.78 155 ALA A CA 1
ATOM 1289 C C . ALA A 1 155 ? 0.742 -19.050 18.192 1.00 52.78 155 ALA A C 1
ATOM 1291 O O . ALA A 1 155 ? 0.630 -18.475 19.273 1.00 52.78 155 ALA A O 1
ATOM 1292 N N . SER A 1 156 ? -0.304 -19.655 17.615 1.00 53.88 156 SER A N 1
ATOM 1293 C CA . SER A 1 156 ? -1.626 -19.745 18.250 1.00 53.88 156 SER A CA 1
ATOM 1294 C C . SER A 1 156 ? -1.606 -20.661 19.475 1.00 53.88 156 SER A C 1
ATOM 1296 O O . SER A 1 156 ? -2.226 -20.332 20.485 1.00 53.88 156 SER A O 1
ATOM 1298 N N . ARG A 1 157 ? -0.875 -21.783 19.410 1.00 62.12 157 ARG A N 1
ATOM 1299 C CA . ARG A 1 157 ? -0.713 -22.708 20.545 1.00 62.12 157 ARG A CA 1
ATOM 1300 C C . ARG A 1 157 ? 0.110 -22.072 21.664 1.00 62.12 157 ARG A C 1
ATOM 1302 O O . ARG A 1 157 ? -0.369 -21.996 22.788 1.00 62.12 157 ARG A O 1
ATOM 1309 N N . ALA A 1 158 ? 1.252 -21.471 21.326 1.00 66.69 158 ALA A N 1
ATOM 1310 C CA . ALA A 1 158 ? 2.111 -20.784 22.291 1.00 66.69 158 ALA A CA 1
ATOM 1311 C C . ALA A 1 158 ? 1.377 -19.660 23.048 1.00 66.69 158 ALA A C 1
ATOM 1313 O O . ALA A 1 158 ? 1.525 -19.525 24.260 1.00 66.69 158 ALA A O 1
ATOM 1314 N N . ARG A 1 159 ? 0.527 -18.877 22.364 1.00 67.25 159 ARG A N 1
ATOM 1315 C CA . ARG A 1 159 ? -0.306 -17.852 23.020 1.00 67.25 159 ARG A CA 1
ATOM 1316 C C . ARG A 1 159 ? -1.379 -18.448 23.929 1.00 67.25 159 ARG A C 1
ATOM 1318 O O . ARG A 1 159 ? -1.639 -17.890 24.993 1.00 67.25 159 ARG A O 1
ATOM 1325 N N . ALA A 1 160 ? -2.016 -19.544 23.518 1.00 67.62 160 ALA A N 1
ATOM 1326 C CA . ALA A 1 160 ? -3.021 -20.220 24.334 1.00 67.62 160 ALA A CA 1
ATOM 1327 C C . ALA A 1 160 ? -2.409 -20.801 25.619 1.00 67.62 160 ALA A C 1
ATOM 1329 O O . ALA A 1 160 ? -3.013 -20.684 26.687 1.00 67.62 160 ALA A O 1
ATOM 1330 N N . ASP A 1 161 ? -1.202 -21.357 25.517 1.00 72.00 161 ASP A N 1
ATOM 1331 C CA . ASP A 1 161 ? -0.466 -21.923 26.645 1.00 72.00 161 ASP A CA 1
ATOM 1332 C C . ASP A 1 161 ? 0.022 -20.826 27.598 1.00 72.00 161 ASP A C 1
ATOM 1334 O O . ASP A 1 161 ? -0.219 -20.911 28.801 1.00 72.00 161 ASP A O 1
ATOM 1338 N N . LEU A 1 162 ? 0.580 -19.729 27.070 1.00 72.19 162 LEU A N 1
ATOM 1339 C CA . LEU A 1 162 ? 0.985 -18.579 27.885 1.00 72.19 162 LEU A CA 1
ATOM 1340 C C . LEU A 1 162 ? -0.209 -17.949 28.622 1.00 72.19 162 LEU A C 1
ATOM 1342 O O . LEU A 1 162 ? -0.126 -17.640 29.809 1.00 72.19 162 LEU A O 1
ATOM 1346 N N . ALA A 1 163 ? -1.351 -17.798 27.945 1.00 73.00 163 ALA A N 1
ATOM 1347 C CA . ALA A 1 163 ? -2.564 -17.270 28.565 1.00 73.00 163 ALA A CA 1
ATOM 1348 C C . ALA A 1 163 ? -3.134 -18.208 29.643 1.00 73.00 163 ALA A C 1
ATOM 1350 O O . ALA A 1 163 ? -3.781 -17.740 30.580 1.00 73.00 163 ALA A O 1
ATOM 1351 N N . ARG A 1 164 ? -2.926 -19.525 29.519 1.00 78.94 164 ARG A N 1
ATOM 1352 C CA . ARG A 1 164 ? -3.310 -20.506 30.542 1.00 78.94 164 ARG A CA 1
ATOM 1353 C C . ARG A 1 164 ? -2.416 -20.392 31.774 1.00 78.94 164 ARG A C 1
ATOM 1355 O O . ARG A 1 164 ? -2.945 -20.209 32.863 1.00 78.94 164 ARG A O 1
ATOM 1362 N N . GLN A 1 165 ? -1.099 -20.381 31.580 1.00 82.56 165 GLN A N 1
ATOM 1363 C CA . GLN A 1 165 ? -0.129 -20.232 32.669 1.00 82.56 165 GLN A CA 1
ATOM 1364 C C . GLN A 1 165 ? -0.341 -18.934 33.453 1.00 82.56 165 GLN A C 1
ATOM 1366 O O . GLN A 1 165 ? -0.290 -18.928 34.680 1.00 82.56 165 GLN A O 1
ATOM 1371 N N . LEU A 1 166 ? -0.642 -17.830 32.761 1.00 80.06 166 LEU A N 1
ATOM 1372 C CA . LEU A 1 166 ? -0.911 -16.556 33.423 1.00 80.06 166 LEU A CA 1
ATOM 1373 C C . LEU A 1 166 ? -2.188 -16.607 34.279 1.00 80.06 166 LEU A C 1
ATOM 1375 O O . LEU A 1 166 ? -2.205 -16.060 35.377 1.00 80.06 166 LEU A O 1
ATOM 1379 N N . ARG A 1 167 ? -3.245 -17.284 33.806 1.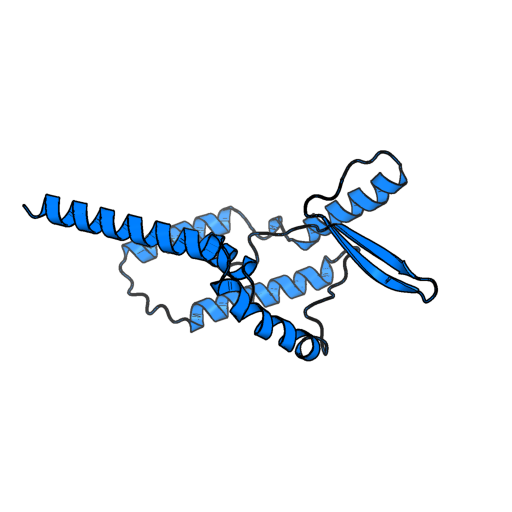00 81.12 167 ARG A N 1
ATOM 1380 C CA . ARG A 1 167 ? -4.484 -17.477 34.581 1.00 81.12 167 ARG A CA 1
ATOM 1381 C C . ARG A 1 167 ? -4.244 -18.308 35.837 1.00 81.12 167 ARG A C 1
ATOM 1383 O O . ARG A 1 167 ? -4.696 -17.914 36.904 1.00 81.12 167 ARG A O 1
ATOM 1390 N N . GLU A 1 168 ? -3.491 -19.396 35.714 1.00 86.69 168 GLU A N 1
ATOM 1391 C CA . GLU A 1 168 ? -3.135 -20.258 36.846 1.00 86.69 168 GLU A CA 1
ATOM 1392 C C . GLU A 1 168 ? -2.308 -19.500 37.897 1.00 86.69 168 GLU A C 1
ATOM 1394 O O . GLU A 1 168 ? -2.567 -19.625 39.091 1.00 86.69 168 GLU A O 1
ATOM 1399 N N . GLN A 1 169 ? -1.369 -18.645 37.473 1.00 80.31 169 GLN A N 1
ATOM 1400 C CA . GLN A 1 169 ? -0.591 -17.810 38.396 1.00 80.31 169 GLN A CA 1
ATOM 1401 C C . GLN A 1 169 ? -1.435 -16.748 39.105 1.00 80.31 169 GLN A C 1
ATOM 1403 O O . GLN A 1 169 ? -1.212 -16.478 40.285 1.00 80.31 169 GLN A O 1
ATOM 1408 N N . VAL A 1 170 ? -2.387 -16.131 38.399 1.00 78.69 170 VAL A N 1
ATOM 1409 C CA . VAL A 1 170 ? -3.317 -15.168 39.006 1.00 78.69 170 VAL A CA 1
ATOM 1410 C C . VAL A 1 170 ? -4.184 -15.868 40.049 1.00 78.69 170 VAL A C 1
ATOM 1412 O O . VAL A 1 170 ? -4.286 -15.383 41.170 1.00 78.69 170 VAL A O 1
ATOM 1415 N N . GLU A 1 171 ? -4.730 -17.039 39.723 1.00 85.31 171 GLU A N 1
ATOM 1416 C CA . GLU A 1 171 ? -5.586 -17.802 40.633 1.00 85.31 171 GLU A CA 1
ATOM 1417 C C . GLU A 1 171 ? -4.821 -18.329 41.860 1.00 85.31 171 GLU A C 1
ATOM 1419 O O . GLU A 1 171 ? -5.341 -18.298 42.975 1.00 85.31 171 GLU A O 1
ATOM 1424 N N . ALA A 1 172 ? -3.567 -18.758 41.682 1.00 82.12 172 ALA A N 1
ATOM 1425 C CA . ALA A 1 172 ? -2.695 -19.163 42.783 1.00 82.12 172 ALA A CA 1
ATOM 1426 C C . ALA A 1 172 ? -2.400 -17.995 43.737 1.00 82.12 172 ALA A C 1
ATOM 1428 O O . ALA A 1 172 ? -2.556 -18.141 44.947 1.00 82.12 172 ALA A O 1
ATOM 1429 N N . LYS A 1 173 ? -2.065 -16.815 43.197 1.00 79.75 173 LYS A N 1
ATOM 1430 C CA . LYS A 1 173 ? -1.850 -15.604 44.004 1.00 79.75 173 LYS A CA 1
ATOM 1431 C C . LYS A 1 173 ? -3.116 -15.144 44.722 1.00 79.75 173 LYS A C 1
ATOM 1433 O O . LYS A 1 173 ? -3.028 -14.660 45.844 1.00 79.75 173 LYS A O 1
ATOM 1438 N N . GLN A 1 174 ? -4.285 -15.300 44.100 1.00 73.88 174 GLN A N 1
ATOM 1439 C CA . GLN A 1 174 ? -5.565 -14.971 44.732 1.00 73.88 174 GLN A CA 1
ATOM 1440 C C . GLN A 1 174 ? -5.824 -15.870 45.951 1.00 73.88 174 GLN A C 1
ATOM 1442 O O . GLN A 1 174 ? -6.165 -15.372 47.017 1.00 73.88 174 GLN A O 1
ATOM 1447 N N . LYS A 1 175 ? -5.573 -17.181 45.818 1.00 78.50 175 LYS A N 1
ATOM 1448 C CA . LYS A 1 175 ? -5.731 -18.160 46.908 1.00 78.50 175 LYS A CA 1
ATOM 1449 C C . LYS A 1 175 ? -4.719 -17.979 48.040 1.00 78.50 175 LYS A C 1
ATOM 1451 O O . LYS A 1 175 ? -5.028 -18.326 49.175 1.00 78.50 175 LYS A O 1
ATOM 1456 N N . GLU A 1 176 ? -3.525 -17.466 47.749 1.00 74.19 176 GLU A N 1
ATOM 1457 C CA . GLU A 1 176 ? -2.549 -17.088 48.780 1.00 74.19 176 GLU A CA 1
ATOM 1458 C C . GLU A 1 176 ? -2.952 -15.816 49.533 1.00 74.19 176 GLU A C 1
ATOM 1460 O O . GLU A 1 176 ? -2.662 -15.712 50.717 1.00 74.19 176 GLU A O 1
ATOM 1465 N N . LEU A 1 177 ? -3.631 -14.871 48.874 1.00 69.94 177 LEU A N 1
ATOM 1466 C CA . LEU A 1 177 ? -4.087 -13.623 49.496 1.00 69.94 177 LEU A CA 1
ATOM 1467 C C . LEU A 1 177 ? -5.352 -13.804 50.360 1.00 69.94 177 LEU A C 1
ATOM 1469 O O . LEU A 1 177 ? -5.636 -12.973 51.216 1.00 69.94 177 LEU A O 1
ATOM 1473 N N . GLU A 1 178 ? -6.124 -14.863 50.108 1.00 66.62 178 GLU A N 1
ATOM 1474 C CA . GLU A 1 178 ? -7.346 -15.222 50.846 1.00 66.62 178 GLU A CA 1
ATOM 1475 C C . GLU A 1 178 ? -7.086 -16.151 52.056 1.00 66.62 178 GLU A C 1
ATOM 1477 O O . GLU A 1 178 ? -8.039 -16.591 52.703 1.00 66.62 178 GLU A O 1
ATOM 1482 N N . ARG A 1 179 ? -5.817 -16.451 52.371 1.00 51.19 179 ARG A N 1
ATOM 1483 C CA . ARG A 1 179 ? -5.382 -17.167 53.585 1.00 51.19 179 ARG A CA 1
ATOM 1484 C C . ARG A 1 179 ? -4.805 -16.214 54.622 1.00 51.19 179 ARG A C 1
ATOM 1486 O O . ARG A 1 179 ? -5.043 -16.489 55.819 1.00 51.19 179 ARG A O 1
#

Nearest PDB structures (foldseek):
  6vzu-assembly1_A  TM=8.983E-01  e=5.010E-10  Mus musculus
  8u3z-assembly1_N  TM=7.361E-01  e=2.815E-11  Mus musculus
  6vzs-assembly3_C  TM=8.777E-01  e=2.183E-09  Mus musculus
  6vzw-assembly1_A  TM=9.018E-01  e=3.642E-09  Mus musculus
  6vzq-assembly3_C  TM=8.929E-01  e=6.076E-09  Mus musculus